Protein AF-A0A087SAW3-F1 (afdb_monomer)

Foldseek 3Di:
DDDDDDDDDDDDPDPPPPPPPPPPVVPPPPPDDPDDPDDDPDDDDDDDDDDDPPDDDDDDDDDDPDDDDDDPDDDDDDDDDDDDDDPPPPPPPPPPPVPPDDPDPDDDDDDDDPPPPDQPPLVLLVPPQPPDPDQWAQACDPVVLVNLLSLLSVLLSVLCDPPDPLHDDSVRSSVCSVVLSVVLSVVRNVVSVVCVVVVPRDIHGPVVSSVVSNVVSVVVSVVVVVVVVVPD

Organism: Auxenochlorella protothecoides (NCBI:txid3075)

Structure (mmCIF, N/CA/C/O backbone):
data_AF-A0A087SAW3-F1
#
_entry.id   AF-A0A087SAW3-F1
#
loop_
_atom_site.group_PDB
_atom_site.id
_atom_site.type_symbol
_atom_site.label_atom_id
_atom_site.label_alt_id
_atom_site.label_comp_id
_atom_site.label_asym_id
_atom_site.label_entity_id
_atom_site.label_seq_id
_atom_site.pdbx_PDB_ins_code
_atom_site.Cartn_x
_atom_site.Cartn_y
_atom_site.Cartn_z
_atom_site.occupancy
_atom_site.B_iso_or_equiv
_atom_site.auth_seq_id
_atom_site.auth_comp_id
_atom_site.auth_asym_id
_atom_site.auth_atom_id
_atom_site.pdbx_PDB_model_num
ATOM 1 N N . MET A 1 1 ? 35.670 38.124 33.887 1.00 54.62 1 MET A N 1
ATOM 2 C CA . MET A 1 1 ? 35.362 37.242 32.741 1.00 54.62 1 MET A CA 1
ATOM 3 C C . MET A 1 1 ? 33.957 36.702 32.949 1.00 54.62 1 MET A C 1
ATOM 5 O O . MET A 1 1 ? 33.749 35.911 33.856 1.00 54.62 1 MET A O 1
ATOM 9 N N . THR A 1 2 ? 32.986 37.240 32.220 1.00 48.69 2 THR A N 1
ATOM 10 C CA . THR A 1 2 ? 31.544 36.986 32.374 1.00 48.69 2 THR A CA 1
ATOM 11 C C . THR A 1 2 ? 31.050 36.029 31.278 1.00 48.69 2 THR A C 1
ATOM 13 O O . THR A 1 2 ? 31.462 36.191 30.129 1.00 48.69 2 THR A O 1
ATOM 16 N N . PRO A 1 3 ? 30.187 35.040 31.587 1.00 68.44 3 PRO A N 1
ATOM 17 C CA . PRO A 1 3 ? 29.606 34.147 30.584 1.00 68.44 3 PRO A CA 1
ATOM 18 C C . PRO A 1 3 ? 28.436 34.826 29.858 1.00 68.44 3 PRO A C 1
ATOM 20 O O . PRO A 1 3 ? 27.570 35.428 30.491 1.00 68.44 3 PRO A O 1
ATOM 23 N N . ALA A 1 4 ? 28.398 34.717 28.528 1.00 54.09 4 ALA A N 1
ATOM 24 C CA . ALA A 1 4 ? 27.346 35.296 27.698 1.00 54.09 4 ALA A CA 1
ATOM 25 C C . ALA A 1 4 ? 26.363 34.231 27.177 1.00 54.09 4 ALA A C 1
ATOM 27 O O . ALA A 1 4 ? 26.724 33.347 26.406 1.00 54.09 4 ALA A O 1
ATOM 28 N N . SER A 1 5 ? 25.106 34.424 27.580 1.00 58.97 5 SER A N 1
ATOM 29 C CA . SER A 1 5 ? 23.875 34.295 26.788 1.00 58.97 5 SER A CA 1
ATOM 30 C C . SER A 1 5 ? 23.469 32.938 26.203 1.00 58.97 5 SER A C 1
ATOM 32 O O . SER A 1 5 ? 23.662 32.642 25.025 1.00 58.97 5 SER A O 1
ATOM 34 N N . VAL A 1 6 ? 22.688 32.214 27.008 1.00 59.19 6 VAL A N 1
ATOM 35 C CA . VAL A 1 6 ? 21.657 31.262 26.572 1.00 59.19 6 VAL A CA 1
ATOM 36 C C . VAL A 1 6 ? 20.512 32.032 25.898 1.00 59.19 6 VAL A C 1
ATOM 38 O O . VAL A 1 6 ? 19.804 32.792 26.553 1.00 59.19 6 VAL A O 1
ATOM 41 N N . HIS A 1 7 ? 20.307 31.830 24.595 1.00 52.97 7 HIS A N 1
ATOM 42 C CA . HIS A 1 7 ? 19.080 32.245 23.909 1.00 52.97 7 HIS A CA 1
ATOM 43 C C . HIS A 1 7 ? 18.083 31.086 23.902 1.00 52.97 7 HIS A C 1
ATOM 45 O O . HIS A 1 7 ? 18.248 30.108 23.171 1.00 52.97 7 HIS A O 1
ATOM 51 N N . GLY A 1 8 ? 17.034 31.218 24.713 1.00 47.59 8 GLY A N 1
ATOM 52 C CA . GLY A 1 8 ? 15.861 30.354 24.668 1.00 47.59 8 GLY A CA 1
ATOM 53 C C . GLY A 1 8 ? 15.077 30.566 23.372 1.00 47.59 8 GLY A C 1
ATOM 54 O O . GLY A 1 8 ? 14.632 31.674 23.076 1.00 47.59 8 GLY A O 1
ATOM 55 N N . ARG A 1 9 ? 14.889 29.496 22.594 1.00 52.31 9 ARG A N 1
ATOM 56 C CA . ARG A 1 9 ? 13.869 29.443 21.540 1.00 52.31 9 ARG A CA 1
ATOM 57 C C . ARG A 1 9 ? 12.613 28.806 22.116 1.00 52.31 9 ARG A C 1
ATOM 59 O O . ARG A 1 9 ? 12.620 27.636 22.483 1.00 52.31 9 ARG A O 1
ATOM 66 N N . SER A 1 10 ? 11.561 29.611 22.186 1.00 46.06 10 SER A N 1
ATOM 67 C CA . SER A 1 10 ? 10.228 29.249 22.663 1.00 46.06 10 SER A CA 1
ATOM 68 C C . SER A 1 10 ? 9.452 28.471 21.581 1.00 46.06 10 SER A C 1
ATOM 70 O O . SER A 1 10 ? 9.341 28.986 20.463 1.00 46.06 10 SER A O 1
ATOM 72 N N . PRO A 1 11 ? 8.919 27.261 21.848 1.00 55.28 11 PRO A N 1
ATOM 73 C CA . PRO A 1 11 ? 8.128 26.489 20.889 1.00 55.28 11 PRO A CA 1
ATOM 74 C C . PRO A 1 11 ? 6.618 26.589 21.185 1.00 55.28 11 PRO A C 1
ATOM 76 O O . PRO A 1 11 ? 6.006 25.619 21.609 1.00 55.28 11 PRO A O 1
ATOM 79 N N . GLU A 1 12 ? 5.997 27.748 20.956 1.00 48.50 12 GLU A N 1
ATOM 80 C CA . GLU A 1 12 ? 4.570 27.983 21.286 1.00 48.50 12 GLU A CA 1
ATOM 81 C C . GLU A 1 12 ? 3.725 28.472 20.090 1.00 48.50 12 GLU A C 1
ATOM 83 O O . GLU A 1 12 ? 2.764 29.221 20.241 1.00 48.50 12 GLU A O 1
ATOM 88 N N . ARG A 1 13 ? 4.052 28.072 18.853 1.00 48.94 13 ARG A N 1
ATOM 89 C CA . ARG A 1 13 ? 3.239 28.442 17.675 1.00 48.94 13 ARG A CA 1
ATOM 90 C C . ARG A 1 13 ? 3.126 27.334 16.629 1.00 48.94 13 ARG A C 1
ATOM 92 O O . ARG A 1 13 ? 3.642 27.480 15.530 1.00 48.94 13 ARG A O 1
ATOM 99 N N . THR A 1 14 ? 2.406 26.252 16.941 1.00 50.47 14 THR A N 1
ATOM 100 C CA . THR A 1 14 ? 1.919 25.318 15.896 1.00 50.47 14 THR A CA 1
ATOM 101 C C . THR A 1 14 ? 0.688 24.497 16.317 1.00 50.47 14 THR A C 1
ATOM 103 O O . THR A 1 14 ? 0.605 23.311 16.023 1.00 50.47 14 THR A O 1
ATOM 106 N N . LEU A 1 15 ? -0.280 25.093 17.025 1.00 52.50 15 LEU A N 1
ATOM 107 C CA . LEU A 1 15 ? -1.459 24.359 17.532 1.00 52.50 15 LEU A CA 1
ATOM 108 C C . LEU A 1 15 ? -2.826 24.812 16.988 1.00 52.50 15 LEU A C 1
ATOM 110 O O . LEU A 1 15 ? -3.842 24.378 17.515 1.00 52.50 15 LEU A O 1
ATOM 114 N N . LEU A 1 16 ? -2.892 25.616 15.917 1.00 48.34 16 LEU A N 1
ATOM 115 C CA . LEU A 1 16 ? -4.188 26.042 15.353 1.00 48.34 16 LEU A CA 1
ATOM 116 C C . LEU A 1 16 ? -4.460 25.699 13.880 1.00 48.34 16 LEU A C 1
ATOM 118 O O . LEU A 1 16 ? -5.537 26.021 13.396 1.00 48.34 16 LEU A O 1
ATOM 122 N N . ASP A 1 17 ? -3.589 24.957 13.191 1.00 43.72 17 ASP A N 1
ATOM 123 C CA . ASP A 1 17 ? -3.820 24.574 11.781 1.00 43.72 17 ASP A CA 1
ATOM 124 C C . ASP A 1 17 ? -4.087 23.067 11.595 1.00 43.72 17 ASP A C 1
ATOM 126 O O . ASP A 1 17 ? -3.679 22.452 10.615 1.00 43.72 17 ASP A O 1
ATOM 130 N N . ARG A 1 18 ? -4.731 22.414 12.575 1.00 45.88 18 ARG A N 1
ATOM 131 C CA . ARG A 1 18 ? -5.026 20.965 12.517 1.00 45.88 18 ARG A CA 1
ATOM 132 C C . ARG A 1 18 ? -6.519 20.615 12.573 1.00 45.88 18 ARG A C 1
ATOM 134 O O . ARG A 1 18 ? -6.866 19.446 12.446 1.00 45.88 18 ARG A O 1
ATOM 141 N N . ALA A 1 19 ? -7.402 21.611 12.693 1.00 43.12 19 ALA A N 1
ATOM 142 C CA . ALA A 1 19 ? -8.851 21.400 12.807 1.00 43.12 19 ALA A CA 1
ATOM 143 C C . ALA A 1 19 ? -9.603 21.360 11.456 1.00 43.12 19 ALA A C 1
ATOM 145 O O . ALA A 1 19 ? -10.686 20.792 11.383 1.00 43.12 19 ALA A O 1
ATOM 146 N N . SER A 1 20 ? -9.031 21.863 10.357 1.00 44.59 20 SER A N 1
ATOM 147 C CA . SER A 1 20 ? -9.748 21.967 9.065 1.00 44.59 20 SER A CA 1
ATOM 148 C C . SER A 1 20 ? -9.538 20.778 8.112 1.00 44.59 20 SER A C 1
ATOM 150 O O . SER A 1 20 ? -9.931 20.822 6.948 1.00 44.59 20 SER A O 1
ATOM 152 N N . HIS A 1 21 ? -8.903 19.695 8.572 1.00 40.84 21 HIS A N 1
ATOM 153 C CA . HIS A 1 21 ? -8.544 18.536 7.734 1.00 40.84 21 HIS A CA 1
ATOM 154 C C . HIS A 1 21 ? -9.472 17.320 7.948 1.00 40.84 21 HIS A C 1
ATOM 156 O O . HIS A 1 21 ? -9.353 16.332 7.217 1.00 40.84 21 HIS A O 1
ATOM 162 N N . ALA A 1 22 ? -10.398 17.398 8.912 1.00 43.88 22 ALA A N 1
ATOM 163 C CA . ALA A 1 22 ? -11.206 16.276 9.402 1.00 43.88 22 ALA A CA 1
ATOM 164 C C . ALA A 1 22 ? -12.547 16.052 8.662 1.00 43.88 22 ALA A C 1
ATOM 166 O O . ALA A 1 22 ? -13.039 14.927 8.621 1.00 43.88 22 ALA A O 1
ATOM 167 N N . GLU A 1 23 ? -13.131 17.046 7.985 1.00 37.12 23 GLU A N 1
ATOM 168 C CA . GLU A 1 23 ? -14.513 16.906 7.468 1.00 37.12 23 GLU A CA 1
ATOM 169 C C . GLU A 1 23 ? -14.670 16.137 6.138 1.00 37.12 23 GLU A C 1
ATOM 171 O O . GLU A 1 23 ? -15.787 15.844 5.710 1.00 37.12 23 GLU A O 1
ATOM 176 N N . ILE A 1 24 ? -13.580 15.734 5.473 1.00 44.50 24 ILE A N 1
ATOM 177 C CA . ILE A 1 24 ? -13.670 15.074 4.151 1.00 44.50 24 ILE A CA 1
ATOM 178 C C . ILE A 1 24 ? -13.569 13.535 4.239 1.00 44.50 24 ILE A C 1
ATOM 180 O O . ILE A 1 24 ? -13.983 12.833 3.312 1.00 44.50 24 ILE A O 1
ATOM 184 N N . TRP A 1 25 ? -13.105 12.972 5.360 1.00 45.91 25 TRP A N 1
ATOM 185 C CA . TRP A 1 25 ? -12.909 11.518 5.498 1.00 45.91 25 TRP A CA 1
ATOM 186 C C . TRP A 1 25 ? -14.148 10.761 6.002 1.00 45.91 25 TRP A C 1
ATOM 188 O O . TRP A 1 25 ? -14.321 9.588 5.664 1.00 45.91 25 TRP A O 1
ATOM 198 N N . ALA A 1 26 ? -15.073 11.435 6.692 1.00 45.19 26 ALA A N 1
ATOM 199 C CA . ALA A 1 26 ? -16.349 10.845 7.110 1.00 45.19 26 ALA A CA 1
ATOM 200 C C . ALA A 1 26 ? -17.343 10.638 5.939 1.00 45.19 26 ALA A C 1
ATOM 202 O O . ALA A 1 26 ? -18.211 9.767 5.996 1.00 45.19 26 ALA A O 1
ATOM 203 N N . SER A 1 27 ? -17.181 11.365 4.827 1.00 37.81 27 SER A N 1
ATOM 204 C CA . SER A 1 27 ? -18.221 11.502 3.790 1.00 37.81 27 SER A CA 1
ATOM 205 C C . SER A 1 27 ? -18.164 10.491 2.633 1.00 37.81 27 SER A C 1
ATOM 207 O O . SER A 1 27 ? -18.910 10.626 1.666 1.00 37.81 27 SER A O 1
ATOM 209 N N . SER A 1 28 ? -17.312 9.457 2.687 1.00 39.50 28 SER A N 1
ATOM 210 C CA . SER A 1 28 ? -17.327 8.365 1.683 1.00 39.50 28 SER A CA 1
ATOM 211 C C . SER A 1 28 ? -17.899 7.034 2.199 1.00 39.50 28 SER A C 1
ATOM 213 O O . SER A 1 28 ? -17.854 6.047 1.469 1.00 39.50 28 SER A O 1
ATOM 215 N N . SER A 1 29 ? -18.477 6.999 3.408 1.00 43.44 29 SER A N 1
ATOM 216 C CA . SER A 1 29 ? -19.076 5.777 3.982 1.00 43.44 29 SER A CA 1
ATOM 217 C C . SER A 1 29 ? -20.607 5.695 3.880 1.00 43.44 29 SER A C 1
ATOM 219 O O . SER A 1 29 ? -21.180 4.679 4.256 1.00 43.44 29 SER A O 1
ATOM 221 N N . THR A 1 30 ? -21.297 6.690 3.316 1.00 48.16 30 THR A N 1
ATOM 222 C CA . THR A 1 30 ? -22.752 6.635 3.061 1.00 48.16 30 THR A CA 1
ATOM 223 C C . THR A 1 30 ? -23.076 5.949 1.727 1.00 48.16 30 THR A C 1
ATOM 225 O O . THR A 1 30 ? -23.856 6.435 0.910 1.00 48.16 30 THR A O 1
ATOM 228 N N . LEU A 1 31 ? -22.485 4.775 1.487 1.00 42.94 31 LEU A N 1
ATOM 229 C CA . LEU A 1 31 ? -23.028 3.831 0.513 1.00 42.94 31 LEU A CA 1
ATOM 230 C C . LEU A 1 31 ? -24.167 3.076 1.196 1.00 42.94 31 LEU A C 1
ATOM 232 O O . LEU A 1 31 ? -23.974 2.275 2.104 1.00 42.94 31 LEU A O 1
ATOM 236 N N . ARG A 1 32 ? -25.370 3.444 0.761 1.00 40.34 32 ARG A N 1
ATOM 237 C CA . ARG A 1 32 ? -26.683 2.911 1.124 1.00 40.34 32 ARG A CA 1
ATOM 238 C C . ARG A 1 32 ? -26.663 1.417 1.501 1.00 40.34 32 ARG A C 1
ATOM 240 O O . ARG A 1 32 ? -26.140 0.617 0.723 1.00 40.34 32 ARG A O 1
ATOM 247 N N . PRO A 1 33 ? -27.334 1.010 2.595 1.00 41.66 33 PRO A N 1
ATOM 248 C CA . PRO A 1 33 ? -27.604 -0.395 2.863 1.00 41.66 33 PRO A CA 1
ATOM 249 C C . PRO A 1 33 ? -28.548 -0.917 1.775 1.00 41.66 33 PRO A C 1
ATOM 251 O O . PRO A 1 33 ? -29.748 -0.642 1.767 1.00 41.66 33 PRO A O 1
ATOM 254 N N . ARG A 1 34 ? -28.003 -1.650 0.804 1.00 44.16 34 ARG A N 1
ATOM 255 C CA . ARG A 1 34 ? -28.808 -2.380 -0.171 1.00 44.16 34 ARG A CA 1
ATOM 256 C C . ARG A 1 34 ? -29.304 -3.659 0.495 1.00 44.16 34 ARG A C 1
ATOM 258 O O . ARG A 1 34 ? -28.610 -4.661 0.502 1.00 44.16 34 ARG A O 1
ATOM 265 N N . GLY A 1 35 ? -30.515 -3.569 1.040 1.00 45.22 35 GLY A N 1
ATOM 266 C CA . GLY A 1 35 ? -31.501 -4.648 1.056 1.00 45.22 35 GLY A CA 1
ATOM 267 C C . GLY A 1 35 ? -31.091 -5.944 1.750 1.00 45.22 35 GLY A C 1
ATOM 268 O O . GLY A 1 35 ? -30.519 -6.847 1.152 1.00 45.22 35 GLY A O 1
ATOM 269 N N . SER A 1 36 ? -31.544 -6.050 2.993 1.00 54.25 36 SER A N 1
ATOM 270 C CA . SER A 1 36 ? -31.955 -7.270 3.684 1.00 54.25 36 SER A CA 1
ATOM 271 C C . SER A 1 36 ? -32.568 -8.347 2.768 1.00 54.25 36 SER A C 1
ATOM 273 O O . SER A 1 36 ? -33.776 -8.415 2.557 1.00 54.25 36 SER A O 1
ATOM 275 N N . GLY A 1 37 ? -31.732 -9.272 2.304 1.00 44.22 37 GLY A N 1
ATOM 276 C CA . GLY A 1 37 ? -32.139 -10.565 1.757 1.00 44.22 37 GLY A CA 1
ATOM 277 C C . GLY A 1 37 ? -32.057 -11.662 2.816 1.00 44.22 37 GLY A C 1
ATOM 278 O O . GLY A 1 37 ? -31.223 -12.554 2.725 1.00 44.22 37 GLY A O 1
ATOM 279 N N . ARG A 1 38 ? -32.913 -11.591 3.844 1.00 55.88 38 ARG A N 1
ATOM 280 C CA . ARG A 1 38 ? -33.246 -12.725 4.727 1.00 55.88 38 ARG A CA 1
ATOM 281 C C . ARG A 1 38 ? -33.647 -13.926 3.857 1.00 55.88 38 ARG A C 1
ATOM 283 O O . ARG A 1 38 ? -34.678 -13.825 3.197 1.00 55.88 38 ARG A O 1
ATOM 290 N N . ARG A 1 39 ? -32.895 -15.037 3.906 1.00 52.84 39 ARG A N 1
ATOM 291 C CA . ARG A 1 39 ? -33.339 -16.457 3.832 1.00 52.84 39 ARG A CA 1
ATOM 292 C C . ARG A 1 39 ? -32.139 -17.358 3.510 1.00 52.84 39 ARG A C 1
ATOM 294 O O . ARG A 1 39 ? -31.512 -17.184 2.475 1.00 52.84 39 ARG A O 1
ATOM 301 N N . GLY A 1 40 ? -31.865 -18.346 4.366 1.00 46.81 40 GLY A N 1
ATOM 302 C CA . GLY A 1 40 ? -30.918 -19.417 4.030 1.00 46.81 40 GLY A CA 1
ATOM 303 C C . GLY A 1 40 ? -30.186 -20.104 5.183 1.00 46.81 40 GLY A C 1
ATOM 304 O O . GLY A 1 40 ? -29.198 -20.779 4.929 1.00 46.81 40 GLY A O 1
ATOM 305 N N . ILE A 1 41 ? -30.628 -19.952 6.432 1.00 55.84 41 ILE A N 1
ATOM 306 C CA . ILE A 1 41 ? -30.192 -20.820 7.535 1.00 55.84 41 ILE A CA 1
ATOM 307 C C . ILE A 1 41 ? -31.092 -22.062 7.486 1.00 55.84 41 ILE A C 1
ATOM 309 O O . ILE A 1 41 ? -32.296 -21.905 7.303 1.00 55.84 41 ILE A O 1
ATOM 313 N N . LEU A 1 42 ? -30.502 -23.251 7.659 1.00 57.41 42 LEU A N 1
ATOM 314 C CA . LEU A 1 42 ? -31.056 -24.616 7.535 1.00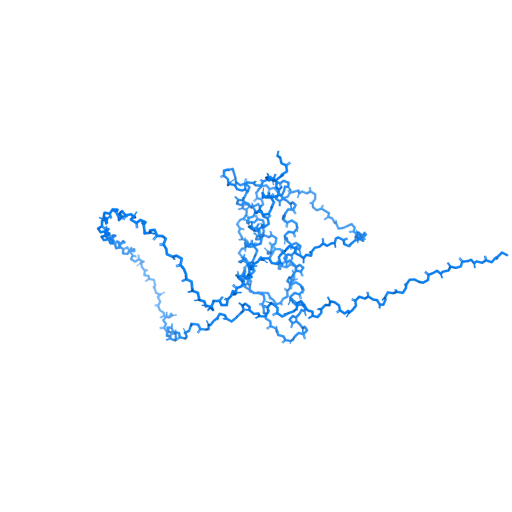 57.41 42 LEU A CA 1
ATOM 315 C C . LEU A 1 42 ? -30.720 -25.310 6.207 1.00 57.41 42 LEU A C 1
ATOM 317 O O . LEU A 1 42 ? -31.583 -25.459 5.350 1.00 57.41 42 LEU A O 1
ATOM 321 N N . ARG A 1 43 ? -29.475 -25.791 6.065 1.00 54.06 43 ARG A N 1
ATOM 322 C CA . ARG A 1 43 ? -29.126 -27.012 5.299 1.00 54.06 43 ARG A CA 1
ATOM 323 C C . ARG A 1 43 ? -27.629 -27.312 5.412 1.00 54.06 43 ARG A C 1
ATOM 325 O O . ARG A 1 43 ? -26.868 -27.067 4.481 1.00 54.06 43 ARG A O 1
ATOM 332 N N . ARG A 1 44 ? -27.185 -27.862 6.545 1.00 52.53 44 ARG A N 1
ATOM 333 C CA . ARG A 1 44 ? -25.923 -28.621 6.566 1.00 52.53 44 ARG A CA 1
ATOM 334 C C . ARG A 1 44 ? -25.824 -29.577 7.750 1.00 52.53 44 ARG A C 1
ATOM 336 O O . ARG A 1 44 ? -24.918 -29.486 8.561 1.00 52.53 44 ARG A O 1
ATOM 343 N N . MET A 1 45 ? -26.757 -30.516 7.828 1.00 53.97 45 MET A N 1
ATOM 344 C CA . MET A 1 45 ? -26.514 -31.787 8.506 1.00 53.97 45 MET A CA 1
ATOM 345 C C . MET A 1 45 ? -27.019 -32.894 7.576 1.00 53.97 45 MET A C 1
ATOM 347 O O . MET A 1 45 ? -28.097 -32.753 7.009 1.00 53.97 45 MET A O 1
ATOM 351 N N . LEU A 1 46 ? -26.212 -33.949 7.419 1.00 59.03 46 LEU A N 1
ATOM 352 C CA . LEU A 1 46 ? -26.338 -35.108 6.513 1.00 59.03 46 LEU A CA 1
ATOM 353 C C . LEU A 1 46 ? -25.773 -34.967 5.079 1.00 59.03 46 LEU A C 1
ATOM 355 O O . LEU A 1 46 ? -26.477 -34.642 4.127 1.00 59.03 46 LEU A O 1
ATOM 359 N N . ARG A 1 47 ? -24.501 -35.350 4.914 1.00 51.09 47 ARG A N 1
ATOM 360 C CA . ARG A 1 47 ? -23.929 -35.962 3.692 1.00 51.09 47 ARG A CA 1
ATOM 361 C C . ARG A 1 47 ? -22.636 -36.659 4.137 1.00 51.09 47 ARG A C 1
ATOM 363 O O . ARG A 1 47 ? -21.631 -35.989 4.315 1.00 51.09 47 ARG A O 1
ATOM 370 N N . ARG A 1 48 ? -22.666 -37.886 4.673 1.00 50.94 48 ARG A N 1
ATOM 371 C CA . ARG A 1 48 ? -22.866 -39.186 3.999 1.00 50.94 48 ARG A CA 1
ATOM 372 C C . ARG A 1 48 ? -22.204 -39.246 2.624 1.00 50.94 48 ARG A C 1
ATOM 374 O O . ARG A 1 48 ? -22.518 -38.459 1.735 1.00 50.94 48 ARG A O 1
ATOM 381 N N . GLU A 1 49 ? -21.278 -40.189 2.536 1.00 55.66 49 GLU A N 1
ATOM 382 C CA . GLU A 1 49 ? -20.455 -40.555 1.393 1.00 55.66 49 GLU A CA 1
ATOM 383 C C . GLU A 1 49 ? -21.308 -40.681 0.131 1.00 55.66 49 GLU A C 1
ATOM 385 O O . GLU A 1 49 ? -22.327 -41.369 0.113 1.00 55.66 49 GLU A O 1
ATOM 390 N N . GLY A 1 50 ? -20.933 -39.942 -0.907 1.00 51.19 50 GLY A N 1
ATOM 391 C CA . GLY A 1 50 ? -21.701 -39.864 -2.137 1.00 51.19 50 GLY A CA 1
ATOM 392 C C . GLY A 1 50 ? -20.810 -39.370 -3.254 1.00 51.19 50 GLY A C 1
ATOM 393 O O . GLY A 1 50 ? -20.377 -38.219 -3.243 1.00 51.19 50 GLY A O 1
ATOM 394 N N . THR A 1 51 ? -20.548 -40.266 -4.198 1.00 56.25 51 THR A N 1
ATOM 395 C CA . THR A 1 51 ? -19.916 -40.015 -5.490 1.00 56.25 51 THR A CA 1
ATOM 396 C C . THR A 1 51 ? -20.469 -38.725 -6.094 1.00 56.25 51 THR A C 1
ATOM 398 O O . THR A 1 51 ? -21.661 -38.635 -6.403 1.00 56.25 51 THR A O 1
ATOM 401 N N . THR A 1 52 ? -19.631 -37.697 -6.202 1.00 66.25 52 THR A N 1
ATOM 402 C CA . THR A 1 52 ? -20.025 -36.416 -6.789 1.00 66.25 52 THR A CA 1
ATOM 403 C C . THR A 1 52 ? -20.398 -36.660 -8.253 1.00 66.25 52 THR A C 1
ATOM 405 O O . THR A 1 52 ? -19.533 -37.105 -9.008 1.00 66.25 52 THR A O 1
ATOM 408 N N . PRO A 1 53 ? -21.659 -36.429 -8.672 1.00 77.38 53 PRO A N 1
ATOM 409 C CA . PRO A 1 53 ? -22.014 -36.566 -10.076 1.00 77.38 53 PRO A CA 1
ATOM 410 C C . PRO A 1 53 ? -21.185 -35.570 -10.901 1.00 77.38 53 PRO A C 1
ATOM 412 O O . PRO A 1 53 ? -20.872 -34.484 -10.396 1.00 77.38 53 PRO A O 1
ATOM 415 N N . PRO A 1 54 ? -20.816 -35.922 -12.144 1.00 81.06 54 PRO A N 1
ATOM 416 C CA . PRO A 1 54 ? -20.106 -35.003 -13.019 1.00 81.06 54 PRO A CA 1
ATOM 417 C C . PRO A 1 54 ? -20.906 -33.698 -13.156 1.00 81.06 54 PRO A C 1
ATOM 419 O O . PRO A 1 54 ? -22.143 -33.729 -13.146 1.00 81.06 54 PRO A O 1
ATOM 422 N N . PRO A 1 55 ? -20.223 -32.543 -13.237 1.00 83.75 55 PRO A N 1
ATOM 423 C CA . PRO A 1 55 ? -20.898 -31.263 -13.375 1.00 83.75 55 PRO A CA 1
ATOM 424 C C . PRO A 1 55 ? -21.779 -31.269 -14.635 1.00 83.75 55 PRO A C 1
ATOM 426 O O . PRO A 1 55 ? -21.404 -31.879 -15.641 1.00 83.75 55 PRO A O 1
ATOM 429 N N . PRO A 1 56 ? -22.949 -30.608 -14.600 1.00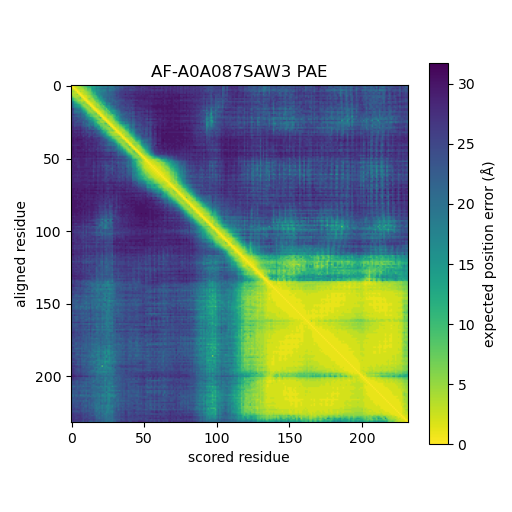 88.00 56 PRO A N 1
ATOM 430 C CA . PRO A 1 56 ? -23.801 -30.497 -15.775 1.00 88.00 56 PRO A CA 1
ATOM 431 C C . PRO A 1 56 ? -23.043 -29.800 -16.920 1.00 88.00 56 PRO A C 1
ATOM 433 O O . PRO A 1 56 ? -22.192 -28.943 -16.652 1.00 88.00 56 PRO A O 1
ATOM 436 N N . PRO A 1 57 ? -23.340 -30.140 -18.188 1.00 90.06 57 PRO A N 1
ATOM 437 C CA . PRO A 1 57 ? -22.737 -29.463 -19.329 1.00 90.06 57 PRO A CA 1
ATOM 438 C C . PRO A 1 57 ? -23.049 -27.957 -19.281 1.00 90.06 57 PRO A C 1
ATOM 440 O O . PRO A 1 57 ? -24.130 -27.568 -18.822 1.00 90.06 57 PRO A O 1
ATOM 443 N N . PRO A 1 58 ? -22.122 -27.095 -19.737 1.00 89.69 58 PRO A N 1
ATOM 444 C CA . PRO A 1 58 ? -22.366 -25.662 -19.787 1.00 89.69 58 PRO A CA 1
ATOM 445 C C . PRO A 1 58 ? -23.577 -25.362 -20.688 1.0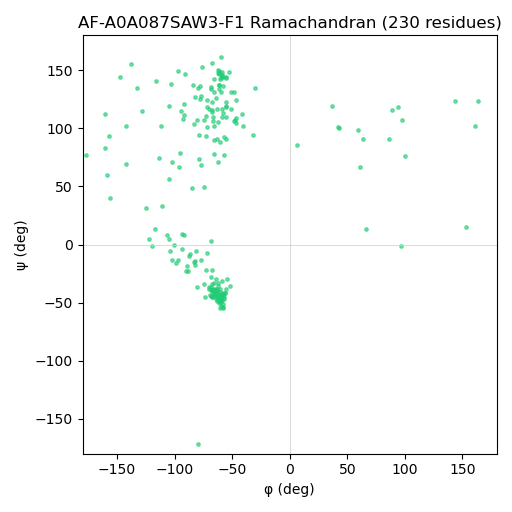0 89.69 58 PRO A C 1
ATOM 447 O O . PRO A 1 58 ? -23.764 -26.034 -21.707 1.00 89.69 58 PRO A O 1
ATOM 450 N N . PRO A 1 59 ? -24.409 -24.366 -20.334 1.00 90.88 59 PRO A N 1
ATOM 451 C CA . PRO A 1 59 ? -25.525 -23.960 -21.176 1.00 90.88 59 PRO A CA 1
ATOM 452 C C . PRO A 1 59 ? -25.015 -23.468 -22.543 1.00 90.88 59 PRO A C 1
ATOM 454 O O . PRO A 1 59 ? -23.923 -22.892 -22.614 1.00 90.88 59 PRO A O 1
ATOM 457 N N . PRO A 1 60 ? -25.787 -23.668 -23.627 1.00 92.56 60 PRO A N 1
ATOM 458 C CA . PRO A 1 60 ? -25.426 -23.151 -24.939 1.00 92.56 60 PRO A CA 1
ATOM 459 C C . PRO A 1 60 ? -25.294 -21.619 -24.892 1.00 92.56 60 PRO A C 1
ATOM 461 O O . PRO A 1 60 ? -26.042 -20.961 -24.159 1.00 92.56 60 PRO A O 1
ATOM 464 N N . PRO A 1 61 ? -24.355 -21.033 -25.657 1.00 90.19 61 PRO A N 1
ATOM 465 C CA . PRO A 1 61 ? -24.215 -19.587 -25.728 1.00 90.19 61 PRO A CA 1
ATOM 466 C C . PRO A 1 61 ? -25.511 -18.951 -26.259 1.00 90.19 61 PRO A C 1
ATOM 468 O O . PRO A 1 61 ? -26.160 -19.523 -27.141 1.00 90.19 61 PRO A O 1
ATOM 471 N N . PRO A 1 62 ? -25.908 -17.776 -25.741 1.00 90.75 62 PRO A N 1
ATOM 472 C CA . PRO A 1 62 ? -27.059 -17.053 -26.264 1.00 90.75 62 PRO A CA 1
ATOM 473 C C . PRO A 1 62 ? -26.833 -16.667 -27.737 1.00 90.75 62 PRO A C 1
ATOM 475 O O . PRO A 1 62 ? -25.688 -16.429 -28.138 1.00 90.75 62 PRO A O 1
ATOM 478 N N . PRO A 1 63 ? -27.902 -16.578 -28.549 1.00 89.44 63 PRO A N 1
ATOM 479 C CA . PRO A 1 63 ? -27.797 -16.125 -29.930 1.00 89.44 63 PRO A CA 1
ATOM 480 C C . PRO A 1 63 ? -27.196 -14.716 -29.983 1.00 89.44 63 PRO A C 1
ATOM 482 O O . PRO A 1 63 ? -27.555 -13.839 -29.194 1.00 89.44 63 PRO A O 1
ATOM 485 N N . LEU A 1 64 ? -26.268 -14.509 -30.919 1.00 87.75 64 LEU A N 1
ATOM 486 C CA . LEU A 1 64 ? -25.672 -13.200 -31.166 1.00 87.75 64 LEU A CA 1
ATOM 487 C C . LEU A 1 64 ? -26.768 -12.211 -31.603 1.00 87.75 64 LEU A C 1
ATOM 489 O O . LEU A 1 64 ? -27.623 -12.575 -32.417 1.00 87.75 64 LEU A O 1
ATOM 493 N N . PRO A 1 65 ? -26.763 -10.970 -31.089 1.00 85.75 65 PRO A N 1
ATOM 494 C CA . PRO A 1 65 ? -27.700 -9.953 -31.541 1.00 85.75 65 PRO A CA 1
ATOM 495 C C . PRO A 1 65 ? -27.481 -9.645 -33.034 1.00 85.75 65 PRO A C 1
ATOM 497 O O . PRO A 1 65 ? -26.341 -9.695 -33.510 1.00 85.75 65 PRO A O 1
ATOM 500 N N . PRO A 1 66 ? -28.548 -9.306 -33.780 1.00 82.50 66 PRO A N 1
ATOM 501 C CA . PRO A 1 66 ? -28.441 -8.944 -35.187 1.00 82.50 66 PRO A CA 1
ATOM 502 C C . PRO A 1 66 ? -27.524 -7.727 -35.357 1.00 82.50 66 PRO A C 1
ATOM 504 O O . PRO A 1 66 ? -27.670 -6.717 -34.667 1.00 82.50 66 PRO A O 1
ATOM 507 N N . SER A 1 67 ? -26.568 -7.824 -36.281 1.00 77.06 67 SER A N 1
ATOM 508 C CA . SER A 1 67 ? -25.662 -6.731 -36.630 1.00 77.06 67 SER A CA 1
ATOM 509 C C . SER A 1 67 ? -26.465 -5.553 -37.184 1.00 77.06 67 SER A C 1
ATOM 511 O O . SER A 1 67 ? -26.967 -5.602 -38.306 1.00 77.06 67 SER A O 1
ATOM 513 N N . HIS A 1 68 ? -26.618 -4.492 -36.394 1.00 72.00 68 HIS A N 1
ATOM 514 C CA . HIS A 1 68 ? -27.228 -3.258 -36.876 1.00 72.00 68 HIS A CA 1
ATOM 515 C C . HIS A 1 68 ? -26.302 -2.590 -37.906 1.00 72.00 68 HIS A C 1
ATOM 517 O O . HIS A 1 68 ? -25.094 -2.507 -37.662 1.00 72.00 68 HIS A O 1
ATOM 523 N N . PRO A 1 69 ? -26.832 -2.094 -39.039 1.00 74.56 69 PRO A N 1
ATOM 524 C CA . PRO A 1 69 ? -26.037 -1.329 -39.986 1.00 74.56 69 PRO A CA 1
ATOM 525 C C . PRO A 1 69 ? -25.517 -0.036 -39.332 1.00 74.56 69 PRO A C 1
ATOM 527 O O . PRO A 1 69 ? -26.173 0.515 -38.438 1.00 74.56 69 PRO A O 1
ATOM 530 N N . PRO A 1 70 ? -24.347 0.466 -39.765 1.00 65.12 70 PRO A N 1
ATOM 531 C CA . PRO A 1 70 ? -23.770 1.695 -39.242 1.00 65.12 70 PRO A CA 1
ATOM 532 C C . PRO A 1 70 ? -24.746 2.856 -39.458 1.00 65.12 70 PRO A C 1
ATOM 534 O O . PRO A 1 70 ? -25.075 3.220 -40.585 1.00 65.12 70 PRO A O 1
ATOM 537 N N . ARG A 1 71 ? -25.228 3.441 -38.358 1.00 60.03 71 ARG A N 1
ATOM 538 C CA . ARG A 1 71 ? -25.961 4.708 -38.387 1.00 60.03 71 ARG A CA 1
ATOM 539 C C . ARG A 1 71 ? -24.988 5.799 -38.829 1.00 60.03 71 ARG A C 1
ATOM 541 O O . ARG A 1 71 ? -24.125 6.202 -38.052 1.00 60.03 71 ARG A O 1
ATOM 548 N N . SER A 1 72 ? -25.138 6.269 -40.064 1.00 58.12 72 SER A N 1
ATOM 549 C CA . SER A 1 72 ? -24.473 7.475 -40.551 1.00 58.12 72 SER A CA 1
ATOM 550 C C . SER A 1 72 ? -24.807 8.651 -39.632 1.00 58.12 72 SER A C 1
ATOM 552 O O . SER A 1 72 ? -25.970 9.009 -39.446 1.00 58.12 72 SER A O 1
ATOM 554 N N . LEU A 1 73 ? -23.768 9.221 -39.024 1.00 56.91 73 LEU A N 1
ATOM 555 C CA . LEU A 1 73 ? -23.829 10.426 -38.208 1.00 56.91 73 LEU A CA 1
ATOM 556 C C . LEU A 1 73 ? -24.037 11.636 -39.125 1.00 56.91 73 LEU A C 1
ATOM 558 O O . LEU A 1 73 ? -23.077 12.212 -39.629 1.00 56.91 73 LEU A O 1
ATOM 562 N N . SER A 1 74 ? -25.292 12.031 -39.332 1.00 55.22 74 SER A N 1
ATOM 563 C CA . SER A 1 74 ? -25.607 13.380 -39.801 1.00 55.22 74 SER A CA 1
ATOM 564 C C . SER A 1 74 ? -25.373 14.351 -38.646 1.00 55.22 74 SER A C 1
ATOM 566 O O . SER A 1 74 ? -26.098 14.330 -37.655 1.00 55.22 74 SER A O 1
ATOM 568 N N . THR A 1 75 ? -24.343 15.181 -38.767 1.00 50.38 75 THR A N 1
ATOM 569 C CA . THR A 1 75 ? -24.098 16.375 -37.949 1.00 50.38 75 THR A CA 1
ATOM 570 C C . THR A 1 75 ? -25.160 17.441 -38.234 1.00 50.38 75 THR A C 1
ATOM 572 O O . THR A 1 75 ? -25.180 17.955 -39.355 1.00 50.38 75 THR A O 1
ATOM 575 N N . PRO A 1 76 ? -26.014 17.839 -37.272 1.00 57.66 76 PRO A N 1
ATOM 576 C CA . PRO A 1 76 ? -26.738 19.092 -37.385 1.00 57.66 76 PRO A CA 1
ATOM 577 C C . PRO A 1 76 ? -25.846 20.247 -36.922 1.00 57.66 76 PRO A C 1
ATOM 579 O O . PRO A 1 76 ? -25.264 20.238 -35.835 1.00 57.66 76 PRO A O 1
ATOM 582 N N . ALA A 1 77 ? -25.738 21.227 -37.807 1.00 51.72 77 ALA A N 1
ATOM 583 C CA . ALA A 1 77 ? -25.107 22.507 -37.582 1.00 51.72 77 ALA A CA 1
ATOM 584 C C . ALA A 1 77 ? -25.874 23.346 -36.544 1.00 51.72 77 ALA A C 1
ATOM 586 O O . ALA A 1 77 ? -27.101 23.359 -36.521 1.00 51.72 77 ALA A O 1
ATOM 587 N N . LEU A 1 78 ? -25.093 24.061 -35.733 1.00 59.44 78 LEU A N 1
ATOM 588 C CA . LEU A 1 78 ? -25.277 25.457 -35.334 1.00 59.44 78 LEU A CA 1
ATOM 589 C C . LEU A 1 78 ? -26.706 25.922 -34.972 1.00 59.44 78 LEU A C 1
ATOM 591 O O . LEU A 1 78 ? -27.480 26.332 -35.832 1.00 59.44 78 LEU A O 1
ATOM 595 N N . ALA A 1 79 ? -26.982 26.006 -33.669 1.00 48.44 79 ALA A N 1
ATOM 596 C CA . ALA A 1 79 ? -27.937 26.968 -33.125 1.00 48.44 79 ALA A CA 1
ATOM 597 C C . ALA A 1 79 ? -27.415 27.503 -31.786 1.00 48.44 79 ALA A C 1
ATOM 599 O O . ALA A 1 79 ? -27.435 26.844 -30.747 1.00 48.44 79 ALA A O 1
ATOM 600 N N . GLU A 1 80 ? -26.884 28.711 -31.885 1.00 54.03 80 GLU A N 1
ATOM 601 C CA . GLU A 1 80 ? -26.652 29.670 -30.821 1.00 54.03 80 GLU A CA 1
ATOM 602 C C . GLU A 1 80 ? -27.988 30.059 -30.166 1.00 54.03 80 GLU A C 1
ATOM 604 O O . GLU A 1 80 ? -28.952 30.334 -30.875 1.00 54.03 80 GLU A O 1
ATOM 609 N N . ALA A 1 81 ? -28.023 30.065 -28.828 1.00 45.31 81 ALA A N 1
ATOM 610 C CA . ALA A 1 81 ? -28.732 31.017 -27.960 1.00 45.31 81 ALA A CA 1
ATOM 611 C C . ALA A 1 81 ? -29.316 30.353 -26.704 1.00 45.31 81 ALA A C 1
ATOM 613 O O . ALA A 1 81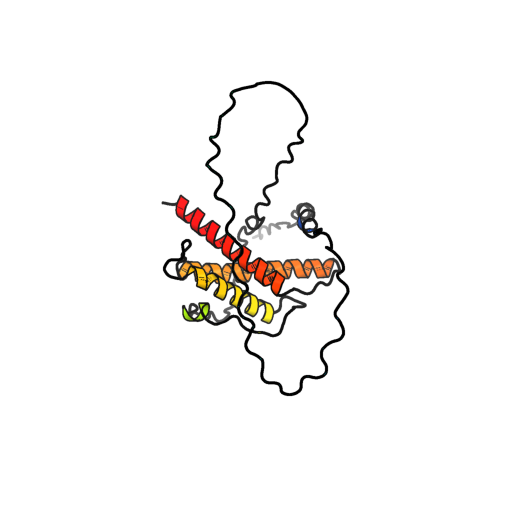 ? -30.203 29.508 -26.760 1.00 45.31 81 ALA A O 1
ATOM 614 N N . GLY A 1 82 ? -28.909 30.891 -25.554 1.00 44.72 82 GLY A N 1
ATOM 615 C CA . GLY A 1 82 ? -29.881 31.220 -24.519 1.00 44.72 82 GLY A CA 1
ATOM 616 C C . GLY A 1 82 ? -30.076 30.216 -23.386 1.00 44.72 82 GLY A C 1
ATOM 617 O O . GLY A 1 82 ? -30.842 29.270 -23.481 1.00 44.72 82 GLY A O 1
ATOM 618 N N . ALA A 1 83 ? -29.556 30.636 -22.233 1.00 43.34 83 ALA A N 1
ATOM 619 C CA . ALA A 1 83 ? -30.267 30.622 -20.958 1.00 43.34 83 ALA A CA 1
ATOM 620 C C . ALA A 1 83 ? -30.196 29.366 -20.061 1.00 43.34 83 ALA A C 1
ATOM 622 O O . ALA A 1 83 ? -30.843 28.348 -20.270 1.00 43.34 83 ALA A O 1
ATOM 623 N N . ARG A 1 84 ? -29.585 29.648 -18.899 1.00 45.97 84 ARG A N 1
ATOM 624 C CA . ARG A 1 84 ? -30.055 29.357 -17.532 1.00 45.97 84 ARG A CA 1
ATOM 625 C C . ARG A 1 84 ? -29.593 28.058 -16.863 1.00 45.97 84 ARG A C 1
ATOM 627 O O . ARG A 1 84 ? -30.001 26.957 -17.192 1.00 45.97 84 ARG A O 1
ATOM 634 N N . ASN A 1 85 ? -28.884 28.295 -15.756 1.00 50.44 85 ASN A N 1
ATOM 635 C CA . ASN A 1 85 ? -28.969 27.547 -14.503 1.00 50.44 85 ASN A CA 1
ATOM 636 C C . ASN A 1 85 ? -28.611 26.061 -14.574 1.00 50.44 85 ASN A C 1
ATOM 638 O O . ASN A 1 85 ? -29.421 25.192 -14.274 1.00 50.44 85 ASN A O 1
ATOM 642 N N . GLY A 1 86 ? -27.341 25.780 -14.850 1.00 38.75 86 GLY A N 1
ATOM 643 C CA . GLY A 1 86 ? -26.704 24.543 -14.419 1.00 38.75 86 GLY A CA 1
ATOM 644 C C . GLY A 1 86 ? -25.655 24.885 -13.380 1.00 38.75 86 GLY A C 1
ATOM 645 O O . GLY A 1 86 ? -24.587 25.370 -13.739 1.00 38.75 86 GLY A O 1
ATOM 646 N N . ALA A 1 87 ? -25.971 24.675 -12.103 1.00 44.91 87 ALA A N 1
ATOM 647 C CA . ALA A 1 87 ? -25.012 24.723 -11.015 1.00 44.91 87 ALA A CA 1
ATOM 648 C C . ALA A 1 87 ? -23.786 23.890 -11.406 1.00 44.91 87 ALA A C 1
ATOM 650 O O . ALA A 1 87 ? -23.843 22.661 -11.466 1.00 44.91 87 ALA A O 1
ATOM 651 N N . GLY A 1 88 ? -22.692 24.583 -11.721 1.00 40.06 88 GLY A N 1
ATOM 652 C CA . GLY A 1 88 ? -21.383 24.002 -11.937 1.00 40.06 88 GLY A CA 1
ATOM 653 C C . GLY A 1 88 ? -20.894 23.427 -10.621 1.00 40.06 88 GLY A C 1
ATOM 654 O O . GLY A 1 88 ? -20.076 24.033 -9.934 1.00 40.06 88 GLY A O 1
ATOM 655 N N . GLY A 1 89 ? -21.409 22.251 -10.266 1.00 40.91 89 GLY A N 1
ATOM 656 C CA . GLY A 1 89 ? -20.737 21.328 -9.381 1.00 40.91 89 GLY A CA 1
ATOM 657 C C . GLY A 1 89 ? -19.435 20.988 -10.071 1.00 40.91 89 GLY A C 1
ATOM 658 O O . GLY A 1 89 ? -19.374 20.061 -10.875 1.00 40.91 89 GLY A O 1
ATOM 659 N N . GLN A 1 90 ? -18.413 21.804 -9.805 1.00 47.19 90 GLN A N 1
ATOM 660 C CA . GLN A 1 90 ? -17.033 21.448 -10.034 1.00 47.19 90 GLN A CA 1
ATOM 661 C C . GLN A 1 90 ? -16.905 20.057 -9.445 1.00 47.19 90 GLN A C 1
ATOM 663 O O . GLN A 1 90 ? -16.954 19.882 -8.227 1.00 47.19 90 GLN A O 1
ATOM 668 N N . GLY A 1 91 ? -16.852 19.063 -10.331 1.00 43.38 91 GLY A N 1
ATOM 669 C CA . GLY A 1 91 ? -16.459 17.722 -9.989 1.00 43.38 91 GLY A CA 1
ATOM 670 C C . GLY A 1 91 ? -15.080 17.889 -9.401 1.00 43.38 91 GLY A C 1
ATOM 671 O O . GLY A 1 91 ? -14.095 17.965 -10.139 1.00 43.38 91 GLY A O 1
ATOM 672 N N . ALA A 1 92 ? -15.045 18.040 -8.076 1.00 47.16 92 ALA A N 1
ATOM 673 C CA . ALA A 1 92 ? -13.884 17.901 -7.247 1.00 47.16 92 ALA A CA 1
ATOM 674 C C . ALA A 1 92 ? -13.394 16.513 -7.600 1.00 47.16 92 ALA A C 1
ATOM 676 O O . ALA A 1 92 ? -13.876 15.503 -7.087 1.00 47.16 92 ALA A O 1
ATOM 677 N N . ARG A 1 93 ? -12.519 16.473 -8.608 1.00 48.12 93 ARG A N 1
ATOM 678 C CA . ARG A 1 93 ? -11.729 15.317 -8.959 1.00 48.12 93 ARG A CA 1
ATOM 679 C C . ARG A 1 93 ? -11.187 14.904 -7.609 1.00 48.12 93 ARG A C 1
ATOM 681 O O . ARG A 1 93 ? -10.386 15.648 -7.039 1.00 48.12 93 ARG A O 1
ATOM 688 N N . LYS A 1 94 ? -11.710 13.796 -7.070 1.00 45.62 94 LYS A N 1
ATOM 689 C CA . LYS A 1 94 ? -11.163 13.084 -5.922 1.00 45.62 94 LYS A CA 1
ATOM 690 C C . LYS A 1 94 ? -9.785 12.627 -6.379 1.00 45.62 94 LYS A C 1
ATOM 692 O O . LYS A 1 94 ? -9.568 11.469 -6.705 1.00 45.62 94 LYS A O 1
ATOM 697 N N . ARG A 1 95 ? -8.865 13.583 -6.509 1.00 42.72 95 ARG A N 1
ATOM 698 C CA . ARG A 1 95 ? -7.440 13.366 -6.548 1.00 42.72 95 ARG A CA 1
ATOM 699 C C . ARG A 1 95 ? -7.186 12.799 -5.172 1.00 42.72 95 ARG A C 1
ATOM 701 O O . ARG A 1 95 ? -7.143 13.544 -4.200 1.00 42.72 95 ARG A O 1
ATOM 708 N N . SER A 1 96 ? -7.264 11.471 -5.098 1.00 48.22 96 SER A N 1
ATOM 709 C CA . SER A 1 96 ? -6.371 10.621 -4.335 1.00 48.22 96 SER A CA 1
ATOM 710 C C . SER A 1 96 ? -5.427 11.488 -3.506 1.00 48.22 96 SER A C 1
ATOM 712 O O . SER A 1 96 ? -4.362 11.875 -3.976 1.00 48.22 96 SER A O 1
ATOM 714 N N . ARG A 1 97 ? -5.877 11.895 -2.310 1.00 48.34 97 ARG A N 1
ATOM 715 C CA . ARG A 1 97 ? -5.155 12.776 -1.379 1.00 48.34 97 ARG A CA 1
ATOM 716 C C . ARG A 1 97 ? -4.034 11.977 -0.713 1.00 48.34 97 ARG A C 1
ATOM 718 O O . ARG A 1 97 ? -3.933 11.887 0.502 1.00 48.34 97 ARG A O 1
ATOM 725 N N . TRP A 1 98 ? -3.253 11.296 -1.536 1.00 46.44 98 TRP A N 1
ATOM 726 C CA . TRP A 1 98 ? -2.106 10.489 -1.168 1.00 46.44 98 TRP A CA 1
ATOM 727 C C . TRP A 1 98 ? -0.806 11.285 -1.346 1.00 46.44 98 TRP A C 1
ATOM 729 O O . TRP A 1 98 ? 0.213 10.868 -0.813 1.00 46.44 98 TRP A O 1
ATOM 739 N N . ASP A 1 99 ? -0.853 12.430 -2.038 1.00 45.25 99 ASP A N 1
ATOM 740 C CA . ASP A 1 99 ? 0.320 13.233 -2.408 1.00 45.25 99 ASP A CA 1
ATOM 741 C C . ASP A 1 99 ? 0.667 14.364 -1.417 1.00 45.25 99 ASP A C 1
ATOM 743 O O . ASP A 1 99 ? 1.695 15.017 -1.562 1.00 45.25 99 ASP A O 1
ATOM 747 N N . ALA A 1 100 ? -0.137 14.590 -0.372 1.00 44.62 100 ALA A N 1
ATOM 748 C CA . ALA A 1 100 ? 0.068 15.692 0.573 1.00 44.62 100 ALA A CA 1
ATOM 749 C C . ALA A 1 100 ? 0.440 15.190 1.974 1.00 44.62 100 ALA A C 1
ATOM 751 O O . ALA A 1 100 ? -0.409 15.182 2.860 1.00 44.62 100 ALA A O 1
ATOM 752 N N . ALA A 1 101 ? 1.684 14.732 2.134 1.00 46.59 101 ALA A N 1
ATOM 753 C CA . ALA A 1 101 ? 2.500 14.834 3.355 1.00 46.59 101 ALA A CA 1
ATOM 754 C C . ALA A 1 101 ? 3.634 13.806 3.294 1.00 46.59 101 ALA A C 1
ATOM 756 O O . ALA A 1 101 ? 3.382 12.640 3.567 1.00 46.59 101 ALA A O 1
ATOM 757 N N . VAL A 1 102 ? 4.858 14.236 2.966 1.00 44.53 102 VAL A N 1
ATOM 758 C CA . VAL A 1 102 ? 6.012 14.121 3.878 1.00 44.53 102 VAL A CA 1
ATOM 759 C C . VAL A 1 102 ? 7.040 15.181 3.453 1.00 44.53 102 VAL A C 1
ATOM 761 O O . VAL A 1 102 ? 7.849 14.952 2.559 1.00 44.53 102 VAL A O 1
ATOM 764 N N . ALA A 1 103 ? 6.990 16.362 4.070 1.00 46.09 103 ALA A N 1
ATOM 765 C CA . ALA A 1 103 ? 8.200 17.163 4.216 1.00 46.09 103 ALA A CA 1
ATOM 766 C C . ALA A 1 103 ? 9.051 16.442 5.268 1.00 46.09 103 ALA A C 1
ATOM 768 O O . ALA A 1 103 ? 8.574 16.203 6.375 1.00 46.09 103 ALA A O 1
ATOM 769 N N . GLU A 1 104 ? 10.243 16.009 4.868 1.00 40.78 104 GLU A N 1
ATOM 770 C CA . GLU A 1 104 ? 11.194 15.220 5.651 1.00 40.78 104 GLU A CA 1
ATOM 771 C C . GLU A 1 104 ? 11.597 15.967 6.942 1.00 40.78 104 GLU A C 1
ATOM 773 O O . GLU A 1 104 ? 12.309 16.970 6.861 1.00 40.78 104 GLU A O 1
ATOM 778 N N . PRO A 1 105 ? 11.181 15.534 8.150 1.00 41.75 105 PRO A N 1
ATOM 779 C CA . PRO A 1 105 ? 11.715 16.089 9.377 1.00 41.75 105 PRO A CA 1
ATOM 780 C C . PRO A 1 105 ? 12.913 15.244 9.814 1.00 41.75 105 PRO A C 1
ATOM 782 O O . PRO A 1 105 ? 12.760 14.099 10.226 1.00 41.75 105 PRO A O 1
ATOM 785 N N . GLY A 1 106 ? 14.097 15.849 9.723 1.00 45.31 106 GLY A N 1
ATOM 786 C CA . GLY A 1 106 ? 15.239 15.639 10.614 1.00 45.31 106 GLY A CA 1
ATOM 787 C C . GLY A 1 106 ? 15.548 14.202 11.037 1.00 45.31 106 GLY A C 1
ATOM 788 O O . GLY A 1 106 ? 14.998 13.693 12.012 1.00 45.31 106 GLY A O 1
ATOM 789 N N . ARG A 1 107 ? 16.555 13.622 10.376 1.00 45.91 107 ARG A N 1
ATOM 790 C CA . ARG A 1 107 ? 17.315 12.442 10.810 1.00 45.91 107 ARG A CA 1
ATOM 791 C C . ARG A 1 107 ? 17.614 12.481 12.317 1.00 45.91 107 ARG A C 1
ATOM 793 O O . ARG A 1 107 ? 18.548 13.151 12.751 1.00 45.91 107 ARG A O 1
ATOM 800 N N . ARG A 1 108 ? 16.860 11.720 13.113 1.00 42.34 108 ARG A N 1
ATOM 801 C CA . ARG A 1 108 ? 17.303 11.264 14.435 1.00 42.34 108 ARG A CA 1
ATOM 802 C C . ARG A 1 108 ? 17.973 9.910 14.258 1.00 42.34 108 ARG A C 1
ATOM 804 O O . ARG A 1 108 ? 17.366 8.976 13.742 1.00 42.34 108 ARG A O 1
ATOM 811 N N . SER A 1 109 ? 19.234 9.842 14.661 1.00 55.72 109 SER A N 1
ATOM 812 C CA . SER A 1 109 ? 20.044 8.631 14.701 1.00 55.72 109 SER A CA 1
ATOM 813 C C . SER A 1 109 ? 19.337 7.559 15.534 1.00 55.72 109 SER A C 1
ATOM 815 O O . SER A 1 109 ? 19.211 7.704 16.748 1.00 55.72 109 SER A O 1
ATOM 817 N N . SER A 1 110 ? 18.848 6.513 14.866 1.00 51.28 110 SER A N 1
ATOM 818 C CA . SER A 1 110 ? 18.306 5.310 15.502 1.00 51.28 110 SER A CA 1
ATOM 819 C C . SER A 1 110 ? 19.413 4.264 15.687 1.00 51.28 110 SER A C 1
ATOM 821 O O . SER A 1 110 ? 20.339 4.211 14.871 1.00 51.28 110 SER A O 1
ATOM 823 N N . PRO A 1 111 ? 19.348 3.460 16.764 1.00 45.66 111 PRO A N 1
ATOM 824 C CA . PRO A 1 111 ? 20.378 2.500 17.140 1.00 45.66 111 PRO A CA 1
ATOM 825 C C . PRO A 1 111 ? 20.456 1.360 16.122 1.00 45.66 111 PRO A C 1
ATOM 827 O O . PRO A 1 111 ? 19.489 1.078 15.421 1.00 45.66 111 PRO A O 1
ATOM 830 N N . ALA A 1 112 ? 21.622 0.719 16.059 1.00 41.38 112 ALA A N 1
ATOM 831 C CA . ALA A 1 112 ? 21.988 -0.359 15.146 1.00 41.38 112 ALA A CA 1
ATOM 832 C C . ALA A 1 112 ? 21.044 -1.580 15.224 1.00 41.38 112 ALA A C 1
ATOM 834 O O . ALA A 1 112 ? 21.374 -2.619 15.794 1.00 41.38 112 ALA A O 1
ATOM 835 N N . ALA A 1 113 ? 19.859 -1.465 14.629 1.00 46.19 113 ALA A N 1
ATOM 836 C CA . ALA A 1 113 ? 19.018 -2.589 14.271 1.00 46.19 113 ALA A CA 1
ATOM 837 C C . ALA A 1 113 ? 19.690 -3.293 13.091 1.00 46.19 113 ALA A C 1
ATOM 839 O O . ALA A 1 113 ? 20.024 -2.667 12.084 1.00 46.19 113 ALA A O 1
ATOM 840 N N . ARG A 1 114 ? 19.946 -4.592 13.260 1.00 42.56 114 ARG A N 1
ATOM 841 C CA . ARG A 1 114 ? 20.514 -5.480 12.244 1.00 42.56 114 ARG A CA 1
ATOM 842 C C . ARG A 1 114 ? 19.789 -5.256 10.922 1.00 42.56 114 ARG A C 1
ATOM 844 O O . ARG A 1 114 ? 18.630 -5.631 10.792 1.00 42.56 114 ARG A O 1
ATOM 851 N N . VAL A 1 115 ? 20.474 -4.646 9.962 1.00 41.41 115 VAL A N 1
ATOM 852 C CA . VAL A 1 115 ? 19.990 -4.550 8.589 1.00 41.41 115 VAL A CA 1
ATOM 853 C C . VAL A 1 115 ? 20.078 -5.963 8.015 1.00 41.41 115 VAL A C 1
ATOM 855 O O . VAL A 1 115 ? 21.187 -6.502 7.935 1.00 41.41 115 VAL A O 1
ATOM 858 N N . PRO A 1 116 ? 18.969 -6.612 7.627 1.00 46.16 116 PRO A N 1
ATOM 859 C CA . PRO A 1 116 ? 19.065 -7.711 6.688 1.00 46.16 116 PRO A CA 1
ATOM 860 C C . PRO A 1 116 ? 19.550 -7.113 5.356 1.00 46.16 116 PRO A C 1
ATOM 862 O O . PRO A 1 116 ? 18.768 -6.666 4.530 1.00 46.16 116 PRO A O 1
ATOM 865 N N . 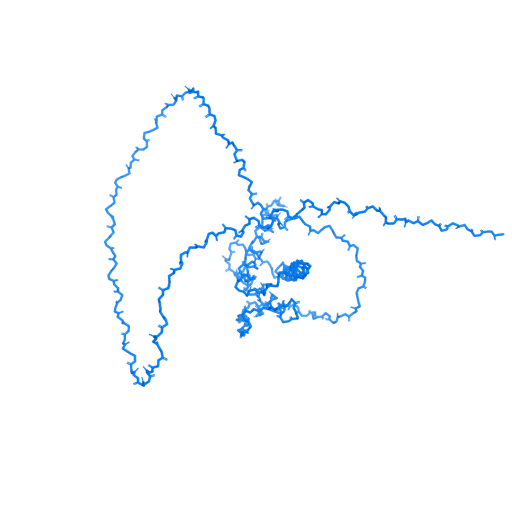THR A 1 117 ? 20.871 -7.057 5.159 1.00 49.62 117 THR A N 1
ATOM 866 C CA . THR A 1 117 ? 21.535 -6.555 3.934 1.00 49.62 117 THR A CA 1
ATOM 867 C C . THR A 1 117 ? 21.311 -7.473 2.721 1.00 49.62 117 THR A C 1
ATOM 869 O O . THR A 1 117 ? 21.828 -7.229 1.634 1.00 49.62 117 THR A O 1
ATOM 872 N N . ALA A 1 118 ? 20.524 -8.536 2.869 1.00 56.81 118 ALA A N 1
ATOM 873 C CA . ALA A 1 118 ? 20.062 -9.317 1.739 1.00 56.81 118 ALA A CA 1
ATOM 874 C C . ALA A 1 118 ? 18.829 -8.625 1.151 1.00 56.81 118 ALA A C 1
ATOM 876 O O . ALA A 1 118 ? 17.737 -8.711 1.712 1.00 56.81 118 ALA A O 1
ATOM 877 N N . LEU A 1 119 ? 19.012 -7.937 0.016 1.00 59.72 119 LEU A N 1
ATOM 878 C CA . LEU A 1 119 ? 17.887 -7.528 -0.824 1.00 59.72 119 LEU A CA 1
ATOM 879 C C . LEU A 1 119 ? 16.979 -8.750 -1.029 1.00 59.72 119 LEU A C 1
ATOM 881 O O . LEU A 1 119 ? 17.501 -9.819 -1.365 1.00 59.72 119 LEU A O 1
ATOM 885 N N . PRO A 1 120 ? 15.657 -8.620 -0.828 1.00 64.50 120 PRO A N 1
ATOM 886 C CA . PRO A 1 120 ? 14.743 -9.727 -1.053 1.00 64.50 120 PRO A CA 1
ATOM 887 C C . PRO A 1 120 ? 14.941 -10.221 -2.488 1.00 64.50 120 PRO A C 1
ATOM 889 O O . PRO A 1 120 ? 14.808 -9.459 -3.450 1.00 64.50 120 PRO A O 1
ATOM 892 N N . GLY A 1 121 ? 15.348 -11.485 -2.621 1.00 68.56 121 GLY A N 1
ATOM 893 C CA . GLY A 1 121 ? 15.572 -12.104 -3.922 1.00 68.56 121 GLY A CA 1
ATOM 894 C C . GLY A 1 121 ? 14.287 -12.099 -4.761 1.00 68.56 121 GLY A C 1
ATOM 895 O O . GLY A 1 121 ? 13.194 -11.966 -4.211 1.00 68.56 121 GLY A O 1
ATOM 896 N N . PRO A 1 122 ? 14.377 -12.275 -6.090 1.00 67.62 122 PRO A N 1
ATOM 897 C CA . PRO A 1 122 ? 13.200 -12.328 -6.966 1.00 67.62 122 PRO A CA 1
ATOM 898 C C . PRO A 1 122 ? 12.172 -13.389 -6.525 1.00 67.62 122 PRO A C 1
ATOM 900 O O . PRO A 1 122 ? 10.967 -13.182 -6.668 1.00 67.62 122 PRO A O 1
ATOM 903 N N . GLU A 1 123 ? 12.640 -14.472 -5.899 1.00 70.62 123 GLU A N 1
ATOM 904 C CA . GLU A 1 123 ? 11.821 -15.532 -5.298 1.00 70.62 123 GLU A CA 1
ATOM 905 C C . GLU A 1 123 ? 10.867 -15.014 -4.212 1.00 70.62 123 GLU A C 1
ATOM 907 O O . GLU A 1 123 ? 9.751 -15.511 -4.061 1.00 70.62 123 GLU A O 1
ATOM 912 N N . PHE A 1 124 ? 11.262 -13.959 -3.494 1.00 64.00 124 PHE A N 1
ATOM 913 C CA . PHE A 1 124 ? 10.467 -13.364 -2.420 1.00 64.00 124 PHE A CA 1
ATOM 914 C C . PHE A 1 124 ? 9.153 -12.765 -2.937 1.00 64.00 124 PHE A C 1
ATOM 916 O O . PHE A 1 124 ? 8.145 -12.755 -2.237 1.00 64.00 124 PHE A O 1
ATOM 923 N N . PHE A 1 125 ? 9.137 -12.305 -4.191 1.00 66.25 125 PHE A N 1
ATOM 924 C CA . PHE A 1 125 ? 7.947 -11.734 -4.822 1.00 66.25 125 PHE A CA 1
ATOM 925 C C . PHE A 1 125 ? 6.987 -12.795 -5.380 1.00 66.25 125 PHE A C 1
ATOM 927 O O . PHE A 1 125 ? 5.841 -12.471 -5.699 1.00 66.25 125 PHE A O 1
ATOM 934 N N . SER A 1 126 ? 7.452 -14.042 -5.501 1.00 70.50 126 SER A N 1
ATOM 935 C CA . SER A 1 126 ? 6.689 -15.173 -6.044 1.00 70.50 126 SER A CA 1
ATOM 936 C C . SER A 1 126 ? 6.155 -16.107 -4.960 1.00 70.50 126 SER A C 1
ATOM 938 O O . SER A 1 126 ? 5.283 -16.930 -5.245 1.00 70.50 126 SER A O 1
ATOM 940 N N . ALA A 1 127 ? 6.638 -15.974 -3.720 1.00 63.66 127 ALA A N 1
ATOM 941 C CA . ALA A 1 127 ? 6.088 -16.683 -2.576 1.00 63.66 127 ALA A CA 1
ATOM 942 C C . ALA A 1 127 ? 4.583 -16.381 -2.470 1.00 63.66 127 ALA A C 1
ATOM 944 O O . ALA A 1 127 ? 4.161 -15.222 -2.427 1.00 63.66 127 ALA A O 1
ATOM 945 N N . GLY A 1 128 ? 3.762 -17.435 -2.497 1.00 65.19 128 GLY A N 1
ATOM 946 C CA . GLY A 1 128 ? 2.313 -17.311 -2.372 1.00 65.19 128 GLY A CA 1
ATOM 947 C C . GLY A 1 128 ? 1.932 -16.500 -1.131 1.00 65.19 128 GLY A C 1
ATOM 948 O O . GLY A 1 128 ? 2.644 -16.514 -0.129 1.00 65.19 128 GLY A O 1
ATOM 949 N N . MET A 1 129 ? 0.811 -15.775 -1.209 1.00 67.25 129 MET A N 1
ATOM 950 C CA . MET A 1 129 ? 0.322 -14.957 -0.094 1.00 67.25 129 MET A CA 1
ATOM 951 C C . MET A 1 129 ? 0.265 -15.804 1.184 1.00 67.25 129 MET A C 1
ATOM 953 O O . MET A 1 129 ? -0.316 -16.894 1.134 1.00 67.25 129 MET A O 1
ATOM 957 N N . PRO A 1 130 ? 0.813 -15.326 2.316 1.00 64.25 130 PRO A N 1
ATOM 958 C CA . PRO A 1 130 ? 0.720 -16.052 3.571 1.00 64.25 130 PRO A CA 1
ATOM 959 C C . PRO A 1 130 ? -0.762 -16.263 3.893 1.00 64.25 130 PRO A C 1
ATOM 961 O O . PRO A 1 130 ? -1.518 -15.311 4.116 1.00 64.25 130 PRO A O 1
ATOM 964 N N . GLN A 1 131 ? -1.205 -17.520 3.866 1.00 65.00 131 GLN A N 1
ATOM 965 C CA . GLN A 1 131 ? -2.544 -17.901 4.303 1.00 65.00 131 GLN A CA 1
ATOM 966 C C . GLN A 1 131 ? -2.571 -17.922 5.830 1.00 65.00 131 GLN A C 1
ATOM 968 O O . GLN A 1 131 ? -2.631 -18.977 6.443 1.00 65.00 131 GLN A O 1
ATOM 973 N N . ARG A 1 132 ? -2.453 -16.746 6.456 1.00 68.94 132 ARG A N 1
ATOM 974 C CA . ARG A 1 132 ? -2.777 -16.613 7.876 1.00 68.94 132 ARG A CA 1
ATOM 975 C C . ARG A 1 132 ? -4.295 -16.545 8.024 1.00 68.94 132 ARG A C 1
ATOM 977 O O . ARG A 1 132 ? -4.960 -15.845 7.252 1.00 68.94 132 ARG A O 1
ATOM 984 N N . ASP A 1 133 ? -4.806 -17.274 9.011 1.00 73.44 133 ASP A N 1
ATOM 985 C CA . ASP A 1 133 ? -6.233 -17.387 9.340 1.00 73.44 133 ASP A CA 1
ATOM 986 C C . ASP A 1 133 ? -6.810 -16.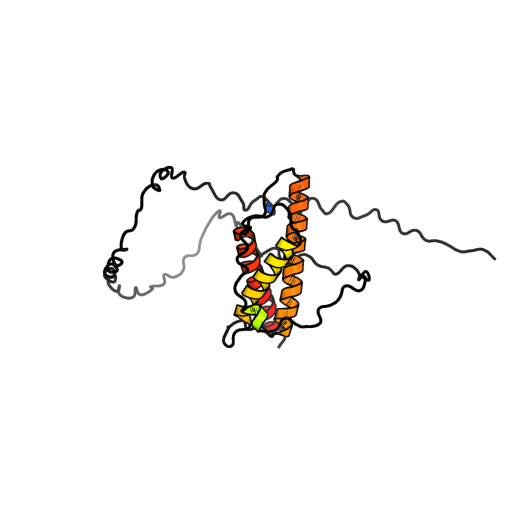106 9.968 1.00 73.44 133 ASP A C 1
ATOM 988 O O . ASP A 1 133 ? -8.022 -15.976 10.145 1.00 73.44 133 ASP A O 1
ATOM 992 N N . THR A 1 134 ? -5.964 -15.120 10.275 1.00 75.25 134 THR A N 1
ATOM 993 C CA . THR A 1 134 ? -6.381 -13.840 10.846 1.00 75.25 134 THR A CA 1
ATOM 994 C C . THR A 1 134 ? -7.100 -13.000 9.786 1.00 75.25 134 THR A C 1
ATOM 996 O O . THR A 1 134 ? -6.488 -12.408 8.895 1.00 75.25 134 THR A O 1
ATOM 999 N N . SER A 1 135 ? -8.434 -12.980 9.845 1.00 83.38 135 SER A N 1
ATOM 1000 C CA . SER A 1 135 ? -9.270 -12.169 8.947 1.00 83.38 135 SER A CA 1
ATOM 1001 C C . SER A 1 135 ? -9.394 -10.708 9.399 1.00 83.38 135 SER A C 1
ATOM 1003 O O . SER A 1 135 ? -9.795 -9.855 8.605 1.00 83.38 135 SER A O 1
ATOM 1005 N N . THR A 1 136 ? -9.082 -10.414 10.660 1.00 93.81 136 THR A N 1
ATOM 1006 C CA . THR A 1 136 ? -9.241 -9.093 11.276 1.00 93.81 136 THR A CA 1
ATOM 1007 C C . THR A 1 136 ? -8.155 -8.853 12.317 1.00 93.81 136 THR A C 1
ATOM 1009 O O . THR A 1 136 ? -7.801 -9.787 13.030 1.00 93.81 136 THR A O 1
ATOM 1012 N N . TRP A 1 137 ? -7.681 -7.614 12.443 1.00 95.88 137 TRP A N 1
ATOM 1013 C CA . TRP A 1 137 ? -6.767 -7.197 13.512 1.00 95.88 137 TRP A CA 1
ATOM 1014 C C . TRP A 1 137 ? -7.427 -6.160 14.407 1.00 95.88 137 TRP A C 1
ATOM 1016 O O . TRP A 1 137 ? -8.119 -5.267 13.919 1.00 95.88 137 TRP A O 1
ATOM 1026 N N . ASP A 1 138 ? -7.194 -6.257 15.707 1.00 93.81 138 ASP A N 1
ATOM 1027 C CA . ASP A 1 138 ? -7.664 -5.259 16.666 1.00 93.81 138 ASP A CA 1
ATOM 1028 C C . ASP A 1 138 ? -6.739 -4.036 16.695 1.00 93.81 138 ASP A C 1
ATOM 1030 O O . ASP A 1 138 ? -7.218 -2.905 16.744 1.00 93.81 138 ASP A O 1
ATOM 1034 N N . GLU A 1 139 ? -5.429 -4.253 16.554 1.00 94.81 139 GLU A N 1
ATOM 1035 C CA . GLU A 1 139 ? -4.387 -3.226 16.547 1.00 94.81 139 GLU A CA 1
ATOM 1036 C C . GLU A 1 139 ? -3.327 -3.494 15.456 1.00 94.81 139 GLU A C 1
ATOM 1038 O O . GLU A 1 139 ? -3.173 -4.636 15.016 1.00 94.81 139 GLU A O 1
ATOM 1043 N N . PRO A 1 140 ? -2.608 -2.462 14.968 1.00 95.69 140 PRO A N 1
ATOM 1044 C CA . PRO A 1 140 ? -1.550 -2.620 13.967 1.00 95.69 140 PRO A CA 1
ATOM 1045 C C . PRO A 1 140 ? -0.251 -3.135 14.611 1.00 95.69 140 PRO A C 1
ATOM 1047 O O . PRO A 1 140 ? 0.719 -2.398 14.793 1.00 95.69 140 PRO A O 1
ATOM 1050 N N . ASP A 1 141 ? -0.251 -4.412 14.972 1.00 95.81 141 ASP A N 1
ATOM 1051 C CA . ASP A 1 141 ? 0.860 -5.116 15.608 1.00 95.81 141 ASP A CA 1
ATOM 1052 C C . ASP A 1 141 ? 1.969 -5.550 14.620 1.00 95.81 141 ASP A C 1
ATOM 1054 O O . ASP A 1 141 ? 2.019 -5.162 13.445 1.00 95.81 141 ASP A O 1
ATOM 1058 N N . ALA A 1 142 ? 2.919 -6.351 15.115 1.00 94.44 142 ALA A N 1
ATOM 1059 C CA . ALA A 1 142 ? 3.996 -6.902 14.294 1.00 94.44 142 ALA A CA 1
ATOM 1060 C C . ALA A 1 142 ? 3.464 -7.831 13.187 1.00 94.44 142 ALA A C 1
ATOM 1062 O O . ALA A 1 142 ? 3.945 -7.763 12.054 1.00 94.44 142 ALA A O 1
ATOM 1063 N N . ASP A 1 143 ? 2.437 -8.632 13.484 1.00 93.44 143 ASP A N 1
ATOM 1064 C CA . ASP A 1 143 ? 1.819 -9.550 12.525 1.00 93.44 143 ASP A CA 1
ATOM 1065 C C . ASP A 1 143 ? 1.109 -8.801 11.393 1.00 93.44 143 ASP A C 1
ATOM 1067 O O . ASP A 1 143 ? 1.192 -9.200 10.226 1.00 93.44 143 ASP A O 1
ATOM 1071 N N . PHE A 1 144 ? 0.457 -7.679 11.706 1.00 95.44 144 PHE A N 1
ATOM 1072 C CA . PHE A 1 144 ? -0.079 -6.755 10.714 1.00 95.44 144 PHE A CA 1
ATOM 1073 C C . PHE A 1 144 ? 1.033 -6.207 9.811 1.00 95.44 144 PHE A C 1
ATOM 1075 O O . PHE A 1 144 ? 0.878 -6.174 8.588 1.00 95.44 144 PHE A O 1
ATOM 1082 N N . GLY A 1 145 ? 2.178 -5.828 10.386 1.00 95.31 145 GLY A N 1
ATOM 1083 C CA . GLY A 1 145 ? 3.348 -5.373 9.632 1.00 95.31 145 GLY A CA 1
ATOM 1084 C C . GLY A 1 145 ? 3.882 -6.424 8.652 1.00 95.31 145 GLY A C 1
ATOM 1085 O O . GLY A 1 145 ? 4.105 -6.120 7.475 1.00 95.31 145 GLY A O 1
ATOM 1086 N N . GLU A 1 146 ? 4.035 -7.671 9.103 1.00 94.44 146 GLU A N 1
ATOM 1087 C CA . GLU A 1 146 ? 4.447 -8.795 8.251 1.00 94.44 146 GLU A CA 1
ATOM 1088 C C . GLU A 1 146 ? 3.435 -9.062 7.132 1.00 94.44 146 GLU A C 1
ATOM 1090 O O . GLU A 1 146 ? 3.819 -9.255 5.973 1.00 94.44 146 GLU A O 1
ATOM 1095 N N . TYR A 1 147 ? 2.139 -9.010 7.453 1.00 94.69 147 TYR A N 1
ATOM 1096 C CA . TYR A 1 147 ? 1.071 -9.151 6.470 1.00 94.69 147 TYR A CA 1
ATOM 1097 C C . TYR A 1 147 ? 1.154 -8.066 5.391 1.00 94.69 147 TYR A C 1
ATOM 1099 O O . TYR A 1 147 ? 1.213 -8.388 4.204 1.00 94.69 147 TYR A O 1
ATOM 1107 N N . VAL A 1 148 ? 1.210 -6.788 5.781 1.00 96.25 148 VAL A N 1
ATOM 1108 C CA . VAL A 1 148 ? 1.312 -5.656 4.845 1.00 96.25 148 VAL A CA 1
ATOM 1109 C C . VAL A 1 148 ? 2.538 -5.810 3.947 1.00 96.25 148 VAL A C 1
ATOM 1111 O O . VAL A 1 148 ? 2.409 -5.692 2.727 1.00 96.25 148 VAL A O 1
ATOM 1114 N N . SER A 1 149 ? 3.698 -6.136 4.524 1.00 96.06 149 SER A N 1
ATOM 1115 C CA . SER A 1 149 ? 4.941 -6.367 3.779 1.00 96.06 149 SER A CA 1
ATOM 1116 C C . SER A 1 149 ? 4.788 -7.473 2.726 1.00 96.06 149 SER A C 1
ATOM 1118 O O . SER A 1 149 ? 5.167 -7.282 1.564 1.00 96.06 149 SER A O 1
ATOM 1120 N N . GLY A 1 150 ? 4.164 -8.600 3.091 1.00 94.56 150 GLY A N 1
ATOM 1121 C CA . GLY A 1 150 ? 3.896 -9.714 2.179 1.00 94.56 150 GLY A CA 1
ATOM 1122 C C . GLY A 1 150 ? 2.931 -9.347 1.049 1.00 94.56 150 GLY A C 1
ATOM 1123 O O . GLY A 1 150 ? 3.185 -9.663 -0.116 1.00 94.56 150 GLY A O 1
ATOM 1124 N N . VAL A 1 151 ? 1.852 -8.616 1.357 1.00 95.12 151 VAL A N 1
ATOM 1125 C CA . VAL A 1 151 ? 0.898 -8.141 0.341 1.00 95.12 151 VAL A CA 1
ATOM 1126 C C . VAL A 1 151 ? 1.580 -7.172 -0.626 1.00 95.12 151 VAL A C 1
ATOM 1128 O O . VAL A 1 151 ? 1.439 -7.320 -1.842 1.00 95.12 151 VAL A O 1
ATOM 1131 N N . VAL A 1 152 ? 2.341 -6.198 -0.118 1.00 96.75 152 VAL A N 1
ATOM 1132 C CA . VAL A 1 152 ? 3.070 -5.224 -0.946 1.00 96.75 152 VAL A CA 1
ATOM 1133 C C . VAL A 1 152 ? 4.066 -5.938 -1.861 1.00 96.75 152 VAL A C 1
ATOM 1135 O O . VAL A 1 152 ? 4.070 -5.665 -3.064 1.00 96.75 152 VAL A O 1
ATOM 1138 N N . ALA A 1 153 ? 4.845 -6.891 -1.340 1.00 95.81 153 ALA A N 1
ATOM 1139 C CA . ALA A 1 153 ? 5.762 -7.700 -2.142 1.00 95.81 153 ALA A CA 1
ATOM 1140 C C . ALA A 1 153 ? 5.012 -8.458 -3.250 1.00 95.81 153 ALA A C 1
ATOM 1142 O O . ALA A 1 153 ? 5.295 -8.262 -4.432 1.00 95.81 153 ALA A O 1
ATOM 1143 N N . CYS A 1 154 ? 3.975 -9.228 -2.912 1.00 94.81 154 CYS A N 1
ATOM 1144 C CA . CYS A 1 154 ? 3.185 -9.973 -3.897 1.00 94.81 154 CYS A CA 1
ATOM 1145 C C . CYS A 1 154 ? 2.616 -9.062 -5.005 1.00 94.81 154 CYS A C 1
ATOM 1147 O O . CYS A 1 154 ? 2.595 -9.417 -6.189 1.00 94.81 154 CYS A O 1
ATOM 1149 N N . ARG A 1 155 ? 2.175 -7.845 -4.654 1.00 95.50 155 ARG A N 1
ATOM 1150 C CA . ARG A 1 155 ? 1.681 -6.868 -5.637 1.00 95.50 155 ARG A CA 1
ATOM 1151 C C . ARG A 1 155 ? 2.796 -6.321 -6.523 1.00 95.50 155 ARG A C 1
ATOM 1153 O O . ARG A 1 155 ? 2.579 -6.234 -7.730 1.00 95.50 155 ARG A O 1
ATOM 1160 N N . LEU A 1 156 ? 3.955 -5.977 -5.963 1.00 96.12 156 LEU A N 1
ATOM 1161 C CA . LEU A 1 156 ? 5.109 -5.478 -6.720 1.00 96.12 156 LEU A CA 1
ATOM 1162 C C . LEU A 1 156 ? 5.688 -6.536 -7.665 1.00 96.12 156 LEU A C 1
ATOM 1164 O O . LEU A 1 156 ? 6.086 -6.188 -8.777 1.00 96.12 156 LEU A O 1
ATOM 1168 N N . GLY A 1 157 ? 5.636 -7.817 -7.289 1.00 95.06 157 GLY A N 1
ATOM 1169 C CA . GLY A 1 157 ? 6.073 -8.937 -8.128 1.00 95.06 157 GLY A CA 1
ATOM 1170 C C . GLY A 1 157 ? 5.450 -8.943 -9.524 1.00 95.06 157 GLY A C 1
ATOM 1171 O O . GLY A 1 157 ? 6.131 -9.212 -10.512 1.00 95.06 157 GLY A O 1
ATOM 1172 N N . LYS A 1 158 ? 4.181 -8.529 -9.644 1.00 95.94 158 LYS A N 1
ATOM 1173 C CA . LYS A 1 158 ? 3.487 -8.423 -10.940 1.00 95.94 158 LYS A CA 1
ATOM 1174 C C . LYS A 1 158 ? 4.132 -7.414 -11.890 1.00 95.94 158 LYS A C 1
ATOM 1176 O O . LYS A 1 158 ? 4.134 -7.622 -13.097 1.00 95.94 158 LYS A O 1
ATOM 1181 N N . TYR A 1 159 ? 4.697 -6.339 -11.350 1.00 95.94 159 TYR A N 1
ATOM 1182 C CA . TYR A 1 159 ? 5.329 -5.270 -12.126 1.00 95.94 159 TYR A CA 1
ATOM 1183 C C . TYR A 1 159 ? 6.805 -5.553 -12.431 1.00 95.94 159 TYR A C 1
ATOM 1185 O O . TYR A 1 159 ? 7.411 -4.840 -13.229 1.00 95.94 159 TYR A O 1
ATOM 1193 N N . LEU A 1 160 ? 7.391 -6.586 -11.822 1.00 95.25 160 LEU A N 1
ATOM 1194 C CA . LEU A 1 160 ? 8.740 -7.057 -12.145 1.00 95.25 160 LEU A CA 1
ATOM 1195 C C . LEU A 1 160 ? 8.758 -7.993 -13.365 1.00 95.25 160 LEU A C 1
ATOM 1197 O O . LEU A 1 160 ? 9.825 -8.228 -13.936 1.00 95.25 160 LEU A O 1
ATOM 1201 N N . GLN A 1 161 ? 7.595 -8.502 -13.787 1.00 94.44 161 GLN A N 1
ATOM 1202 C CA . GLN A 1 161 ? 7.488 -9.443 -14.899 1.00 94.44 161 GLN A CA 1
ATOM 1203 C C . GLN A 1 161 ? 7.986 -8.834 -16.225 1.00 94.44 161 GLN A C 1
ATOM 1205 O O . GLN A 1 161 ? 7.667 -7.680 -16.545 1.00 94.44 161 GLN A O 1
ATOM 1210 N N . PRO A 1 162 ? 8.752 -9.596 -17.032 1.00 93.94 162 PRO A N 1
ATOM 1211 C CA . PRO A 1 162 ? 9.131 -9.160 -18.369 1.00 93.94 162 PRO A CA 1
ATOM 1212 C C . PRO A 1 162 ? 7.867 -9.036 -19.235 1.00 93.94 162 PRO A C 1
ATOM 1214 O O . PRO A 1 162 ? 7.070 -9.964 -19.314 1.00 93.94 162 PRO A O 1
ATOM 1217 N N . GLY A 1 163 ? 7.665 -7.871 -19.857 1.00 93.88 163 GLY A N 1
ATOM 1218 C CA . GLY A 1 163 ? 6.489 -7.585 -20.691 1.00 93.88 163 GLY A CA 1
ATOM 1219 C C . GLY A 1 163 ? 5.346 -6.840 -19.991 1.00 93.88 163 GLY A C 1
ATOM 1220 O O . GLY A 1 163 ? 4.362 -6.503 -20.644 1.00 93.88 163 GLY A O 1
ATOM 1221 N N . HIS A 1 164 ? 5.461 -6.526 -18.695 1.00 95.50 164 HIS A N 1
ATOM 1222 C CA . HIS A 1 164 ? 4.485 -5.656 -18.037 1.00 95.50 164 HIS A CA 1
ATOM 1223 C C . HIS A 1 164 ? 4.597 -4.210 -18.577 1.00 95.50 164 HIS A C 1
ATOM 1225 O O . HIS A 1 164 ? 5.713 -3.692 -18.648 1.00 95.50 164 HIS A O 1
ATOM 1231 N N . PRO A 1 165 ? 3.488 -3.513 -18.916 1.00 95.12 165 PRO A N 1
ATOM 1232 C CA . PRO A 1 165 ? 3.547 -2.164 -19.502 1.00 95.12 165 PRO A CA 1
ATOM 1233 C C . PRO A 1 165 ? 4.197 -1.139 -18.563 1.00 95.12 165 PRO A C 1
ATOM 1235 O O . PRO A 1 165 ? 4.946 -0.274 -18.996 1.00 95.12 165 PRO A O 1
ATOM 1238 N N . ASN A 1 166 ? 3.964 -1.287 -17.258 1.00 96.00 166 ASN A N 1
ATOM 1239 C CA . ASN A 1 166 ? 4.574 -0.470 -16.209 1.00 96.00 166 ASN A CA 1
ATOM 1240 C C . ASN A 1 166 ? 5.674 -1.261 -15.492 1.00 96.00 166 ASN A C 1
ATOM 1242 O O . ASN A 1 166 ? 5.557 -1.529 -14.295 1.00 96.00 166 ASN A O 1
ATOM 1246 N N . ARG A 1 167 ? 6.668 -1.756 -16.234 1.00 95.06 167 ARG A N 1
ATOM 1247 C CA . ARG A 1 167 ? 7.740 -2.575 -15.656 1.00 95.06 167 ARG A CA 1
ATOM 1248 C C . ARG A 1 167 ? 8.590 -1.750 -14.689 1.00 95.06 167 ARG A C 1
ATOM 1250 O O . ARG A 1 167 ? 9.062 -0.671 -15.036 1.00 95.06 167 ARG A O 1
ATOM 1257 N N . LEU A 1 168 ? 8.826 -2.288 -13.497 1.00 95.19 168 LEU A N 1
ATOM 1258 C CA . LEU A 1 168 ? 9.739 -1.707 -12.515 1.00 95.19 168 LEU A CA 1
ATOM 1259 C C . LEU A 1 168 ? 11.121 -2.363 -12.585 1.00 95.19 168 LEU A C 1
ATOM 1261 O O . LEU A 1 168 ? 11.248 -3.553 -12.873 1.00 95.19 168 LEU A O 1
ATOM 1265 N N . SER A 1 169 ? 12.164 -1.594 -12.263 1.00 94.81 169 SER A N 1
ATOM 1266 C CA . SER A 1 169 ? 13.476 -2.165 -11.949 1.00 94.81 169 SER A CA 1
ATOM 1267 C C . SER A 1 169 ? 13.468 -2.775 -10.544 1.00 94.81 169 SER A C 1
ATOM 1269 O O . SER A 1 169 ? 12.735 -2.314 -9.666 1.00 94.81 169 SER A O 1
ATOM 1271 N N . LEU A 1 170 ? 14.317 -3.780 -10.303 1.00 93.19 170 LEU A N 1
ATOM 1272 C CA . LEU A 1 170 ? 14.427 -4.437 -8.993 1.00 93.19 170 LEU A CA 1
ATOM 1273 C C . LEU A 1 170 ? 14.746 -3.428 -7.875 1.00 93.19 170 LEU A C 1
ATOM 1275 O O . LEU A 1 170 ? 14.136 -3.454 -6.811 1.00 93.19 170 LEU A O 1
ATOM 1279 N N . GLN A 1 171 ? 15.652 -2.482 -8.142 1.00 93.69 171 GLN A N 1
ATOM 1280 C CA . GLN A 1 171 ? 16.028 -1.446 -7.180 1.00 93.69 171 GLN A CA 1
ATOM 1281 C C . GLN A 1 171 ? 14.873 -0.475 -6.885 1.00 93.69 171 GLN A C 1
ATOM 1283 O O . GLN A 1 171 ? 14.687 -0.072 -5.737 1.00 93.69 171 GLN A O 1
ATOM 1288 N N . ALA A 1 172 ? 14.093 -0.090 -7.902 1.00 94.12 172 ALA A N 1
ATOM 1289 C CA . ALA A 1 172 ? 12.918 0.756 -7.711 1.00 94.12 172 ALA A CA 1
ATOM 1290 C C . ALA A 1 172 ? 11.825 0.023 -6.922 1.00 94.12 172 ALA A C 1
ATOM 1292 O O . ALA A 1 172 ? 11.212 0.621 -6.041 1.00 94.12 172 ALA A O 1
ATOM 1293 N N . ALA A 1 173 ? 11.621 -1.268 -7.198 1.00 95.00 173 ALA A N 1
ATOM 1294 C CA . ALA A 1 173 ? 10.672 -2.102 -6.473 1.00 95.00 173 ALA A CA 1
ATOM 1295 C C . ALA A 1 173 ? 11.061 -2.274 -4.998 1.00 95.00 173 ALA A C 1
ATOM 1297 O O . ALA A 1 173 ? 10.195 -2.119 -4.149 1.00 95.00 173 ALA A O 1
ATOM 1298 N N . ALA A 1 174 ? 12.341 -2.503 -4.679 1.00 94.06 174 ALA A N 1
ATOM 1299 C CA . ALA A 1 174 ? 12.812 -2.582 -3.293 1.00 94.06 174 ALA A CA 1
ATOM 1300 C C . ALA A 1 174 ? 12.560 -1.270 -2.527 1.00 94.06 174 ALA A C 1
ATOM 1302 O O . ALA A 1 174 ? 11.927 -1.273 -1.478 1.00 94.06 174 ALA A O 1
ATOM 1303 N N . LYS A 1 175 ? 12.934 -0.121 -3.111 1.00 95.25 175 LYS A N 1
ATOM 1304 C CA . LYS A 1 175 ? 12.666 1.197 -2.502 1.00 95.25 175 LYS A CA 1
ATOM 1305 C C . LYS A 1 175 ? 11.171 1.470 -2.314 1.00 95.25 175 LYS A C 1
ATOM 1307 O O . LYS A 1 175 ? 10.774 2.099 -1.335 1.00 95.25 175 LYS A O 1
ATOM 1312 N N . LEU A 1 176 ? 10.341 1.053 -3.274 1.00 96.06 176 LEU A N 1
ATOM 1313 C CA . LEU A 1 176 ? 8.887 1.162 -3.166 1.00 96.06 176 LEU A CA 1
ATOM 1314 C C . LEU A 1 176 ? 8.329 0.234 -2.091 1.00 96.06 176 LEU A C 1
ATOM 1316 O O . LEU A 1 176 ? 7.408 0.639 -1.395 1.00 96.06 176 LEU A O 1
ATOM 1320 N N . HIS A 1 177 ? 8.853 -0.982 -1.962 1.00 96.50 177 HIS A N 1
ATOM 1321 C CA . HIS A 1 177 ? 8.407 -1.952 -0.967 1.00 96.50 177 HIS A CA 1
ATOM 1322 C C . HIS A 1 177 ? 8.547 -1.390 0.449 1.00 96.50 177 HIS A C 1
ATOM 1324 O O . HIS A 1 177 ? 7.531 -1.279 1.140 1.00 96.50 177 HIS A O 1
ATOM 1330 N N . ASP A 1 178 ? 9.746 -0.927 0.817 1.00 95.81 178 ASP A N 1
ATOM 1331 C CA . ASP A 1 178 ? 10.012 -0.336 2.135 1.00 95.81 178 ASP A CA 1
ATOM 1332 C C . ASP A 1 178 ? 9.086 0.865 2.381 1.00 95.81 178 ASP A C 1
ATOM 1334 O O . ASP A 1 178 ? 8.327 0.920 3.350 1.00 95.81 178 ASP A O 1
ATOM 1338 N N . LYS A 1 179 ? 9.050 1.795 1.417 1.00 96.88 179 LYS A N 1
ATOM 1339 C CA . LYS A 1 179 ? 8.254 3.024 1.512 1.00 96.88 179 LYS A CA 1
ATOM 1340 C C . LYS A 1 179 ? 6.758 2.753 1.663 1.00 96.88 179 LYS A C 1
ATOM 1342 O O . LYS A 1 179 ? 6.091 3.421 2.452 1.00 96.88 179 LYS A O 1
ATOM 1347 N N . LEU A 1 180 ? 6.200 1.844 0.865 1.00 96.44 180 LEU A N 1
ATOM 1348 C CA . LEU A 1 180 ? 4.768 1.548 0.890 1.00 96.44 180 LEU A CA 1
ATOM 1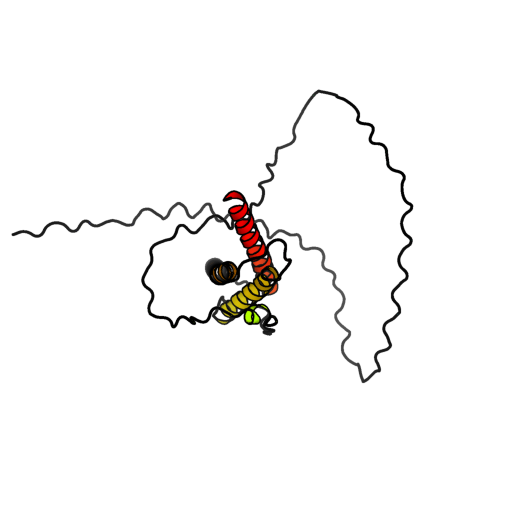349 C C . LEU A 1 180 ? 4.386 0.819 2.178 1.00 96.44 180 LEU A C 1
ATOM 1351 O O . LEU A 1 180 ? 3.338 1.130 2.741 1.00 96.44 180 LEU A O 1
ATOM 1355 N N . THR A 1 181 ? 5.235 -0.090 2.659 1.00 96.44 181 THR A N 1
ATOM 1356 C CA . THR A 1 181 ? 5.023 -0.804 3.925 1.00 96.44 181 THR A CA 1
ATOM 1357 C C . THR A 1 181 ? 4.977 0.177 5.096 1.00 96.44 181 THR A C 1
ATOM 1359 O O . THR A 1 181 ? 3.982 0.206 5.824 1.00 96.44 181 THR A O 1
ATOM 1362 N N . ASP A 1 182 ? 5.970 1.065 5.206 1.00 96.44 182 ASP A N 1
ATOM 1363 C CA . ASP A 1 182 ? 6.024 2.096 6.250 1.00 96.44 182 ASP A CA 1
ATOM 1364 C C . ASP A 1 182 ? 4.819 3.040 6.192 1.00 96.44 182 ASP A C 1
ATOM 1366 O O . ASP A 1 182 ? 4.213 3.370 7.212 1.00 96.44 182 ASP A O 1
ATOM 1370 N N . GLN A 1 183 ? 4.433 3.475 4.989 1.00 96.56 183 GLN A N 1
ATOM 1371 C CA . GLN A 1 183 ? 3.312 4.398 4.815 1.00 96.56 183 GLN A CA 1
ATOM 1372 C C . GLN A 1 183 ? 1.964 3.770 5.163 1.00 96.56 183 GLN A C 1
ATOM 1374 O O . GLN A 1 183 ? 1.116 4.451 5.740 1.00 96.56 183 GLN A O 1
ATOM 1379 N N . VAL A 1 184 ? 1.741 2.508 4.793 1.00 96.44 184 VAL A N 1
ATOM 1380 C CA . VAL A 1 184 ? 0.502 1.798 5.133 1.00 96.44 184 VAL A CA 1
ATOM 1381 C C . VAL A 1 184 ? 0.430 1.582 6.639 1.00 96.44 184 VAL A C 1
ATOM 1383 O O . VAL A 1 184 ? -0.604 1.884 7.233 1.00 96.44 184 VAL A O 1
ATOM 1386 N N . ARG A 1 185 ? 1.533 1.151 7.260 1.00 96.31 185 ARG A N 1
ATOM 1387 C CA . ARG A 1 185 ? 1.615 0.946 8.706 1.00 96.31 185 ARG A CA 1
ATOM 1388 C C . ARG A 1 185 ? 1.351 2.237 9.475 1.00 96.31 185 ARG A C 1
ATOM 1390 O O . ARG A 1 185 ? 0.412 2.285 10.261 1.00 96.31 185 ARG A O 1
ATOM 1397 N N . LYS A 1 186 ? 2.089 3.306 9.171 1.00 96.88 186 LYS A N 1
ATOM 1398 C CA . LYS A 1 186 ? 1.927 4.609 9.829 1.00 96.88 186 LYS A CA 1
ATOM 1399 C C . LYS A 1 186 ? 0.498 5.145 9.719 1.00 96.88 186 LYS A C 1
ATOM 1401 O O . LYS A 1 186 ? -0.042 5.679 10.679 1.00 96.88 186 LYS A O 1
ATOM 1406 N N . LYS A 1 187 ? -0.136 5.001 8.552 1.00 95.50 187 LYS A N 1
ATOM 1407 C CA . LYS A 1 187 ? -1.520 5.459 8.359 1.00 95.50 187 LYS A CA 1
ATOM 1408 C C . LYS A 1 187 ? -2.532 4.641 9.141 1.00 95.50 187 LYS A C 1
ATOM 1410 O O . LYS A 1 187 ? -3.524 5.203 9.595 1.00 95.50 187 LYS A O 1
ATOM 1415 N N . GLU A 1 188 ? -2.323 3.336 9.263 1.00 96.56 188 GLU A N 1
ATOM 1416 C CA . GLU A 1 188 ? -3.222 2.505 10.057 1.00 96.56 188 GLU A CA 1
ATOM 1417 C C . GLU A 1 188 ? -2.999 2.726 11.559 1.00 96.56 188 GLU A C 1
ATOM 1419 O O . GLU A 1 188 ? -3.980 2.777 12.289 1.00 96.56 188 GLU A O 1
ATOM 1424 N N . GLU A 1 189 ? -1.764 2.983 12.004 1.00 96.06 189 GLU A N 1
ATOM 1425 C CA . GLU A 1 189 ? -1.450 3.446 13.367 1.00 96.06 189 GLU A CA 1
ATOM 1426 C C . GLU A 1 189 ? -2.149 4.776 13.692 1.00 96.06 189 GLU A C 1
ATOM 1428 O O . GLU A 1 189 ? -2.813 4.888 14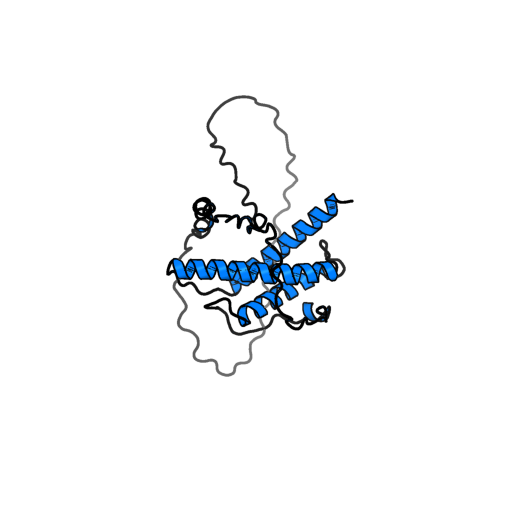.720 1.00 96.06 189 GLU A O 1
ATOM 1433 N N . GLU A 1 190 ? -2.079 5.765 12.795 1.00 96.25 190 GLU A N 1
ATOM 1434 C CA . GLU A 1 190 ? -2.791 7.043 12.944 1.00 96.25 190 GLU A CA 1
ATOM 1435 C C . GLU A 1 190 ? -4.316 6.841 12.977 1.00 96.25 190 GLU A C 1
ATOM 1437 O O . GLU A 1 190 ? -4.997 7.371 13.854 1.00 96.25 190 GLU A O 1
ATOM 1442 N N . ALA A 1 191 ? -4.860 6.032 12.063 1.00 94.31 191 ALA A N 1
ATOM 1443 C CA . ALA A 1 191 ? -6.291 5.746 12.015 1.00 94.31 191 ALA A CA 1
ATOM 1444 C C . ALA A 1 191 ? -6.770 4.914 13.216 1.00 94.31 191 ALA A C 1
ATOM 1446 O O . ALA A 1 191 ? -7.943 4.983 13.578 1.00 94.31 191 ALA A O 1
ATOM 1447 N N . TYR A 1 192 ? -5.897 4.102 13.809 1.00 95.44 192 TYR A N 1
ATOM 1448 C CA . TYR A 1 192 ? -6.170 3.363 15.033 1.00 95.44 192 TYR A CA 1
ATOM 1449 C C . TYR A 1 192 ? -6.175 4.297 16.245 1.00 95.44 192 TYR A C 1
ATOM 1451 O O . TYR A 1 192 ? -7.125 4.262 17.024 1.00 95.44 192 TYR A O 1
ATOM 1459 N N . ALA A 1 193 ? -5.191 5.193 16.358 1.00 95.81 193 ALA A N 1
ATOM 1460 C CA . ALA A 1 193 ? -5.156 6.212 17.406 1.00 95.81 193 ALA A CA 1
ATOM 1461 C C . ALA A 1 193 ? -6.413 7.105 17.380 1.00 95.81 193 ALA A C 1
ATOM 1463 O O . ALA A 1 193 ? -7.017 7.349 18.420 1.00 95.81 193 ALA A O 1
ATOM 1464 N N . GLU A 1 194 ? -6.875 7.503 16.192 1.00 94.94 194 GLU A N 1
ATOM 1465 C CA . GLU A 1 194 ? -8.119 8.272 16.026 1.00 94.94 194 GLU A CA 1
ATOM 1466 C C . GLU A 1 194 ? -9.366 7.477 16.469 1.00 94.94 194 GLU A C 1
ATOM 1468 O O . GLU A 1 194 ? -10.276 8.020 17.101 1.00 94.94 194 GLU A O 1
ATOM 1473 N N . ARG A 1 195 ? -9.416 6.166 16.185 1.00 93.44 195 ARG A N 1
ATOM 1474 C CA . ARG A 1 195 ? -10.505 5.285 16.658 1.00 93.44 195 ARG A CA 1
ATOM 1475 C C . ARG A 1 195 ? -10.511 5.159 18.176 1.00 93.44 195 ARG A C 1
ATOM 1477 O O . ARG A 1 195 ? -11.596 5.151 18.757 1.00 93.44 195 ARG A O 1
ATOM 1484 N N . GLN A 1 196 ? -9.329 5.070 18.788 1.00 94.62 196 GLN A N 1
ATOM 1485 C CA . GLN A 1 196 ? -9.165 5.037 20.241 1.00 94.62 196 GLN A CA 1
ATOM 1486 C C . GLN A 1 196 ? -9.663 6.341 20.876 1.00 94.62 196 GLN A C 1
ATOM 1488 O O . GLN A 1 196 ? -10.447 6.292 21.818 1.00 94.62 196 GLN A O 1
ATOM 1493 N N . GLU A 1 197 ? -9.307 7.496 20.307 1.00 95.94 197 GLU A N 1
ATOM 1494 C CA . GLU A 1 197 ? -9.773 8.809 20.779 1.00 95.94 197 GLU A CA 1
ATOM 1495 C C . GLU A 1 197 ? -11.296 8.975 20.647 1.00 95.94 197 GLU A C 1
ATOM 1497 O O . GLU A 1 197 ? -11.959 9.477 21.552 1.00 95.94 197 GLU A O 1
ATOM 1502 N N . THR A 1 198 ? -11.877 8.494 19.546 1.00 96.12 198 THR A N 1
ATOM 1503 C CA . THR A 1 198 ? -13.327 8.586 19.294 1.00 96.12 198 THR A CA 1
ATOM 1504 C C . THR A 1 198 ? -14.134 7.550 20.098 1.00 96.12 198 THR A C 1
ATOM 1506 O O . THR A 1 198 ? -15.363 7.616 20.142 1.00 96.12 198 THR A O 1
ATOM 1509 N N . GLY A 1 199 ? -13.481 6.543 20.689 1.00 94.81 199 GLY A N 1
ATOM 1510 C CA . GLY A 1 199 ? -14.144 5.388 21.306 1.00 94.81 199 GLY A CA 1
ATOM 1511 C C . GLY A 1 199 ? -14.880 4.485 20.305 1.00 94.81 199 GLY A C 1
ATOM 1512 O O . GLY A 1 199 ? -15.682 3.636 20.698 1.00 94.81 199 GLY A O 1
ATOM 1513 N N . LEU A 1 200 ? -14.635 4.651 18.998 1.00 92.62 200 LEU A N 1
ATOM 1514 C CA . LEU A 1 200 ? -15.281 3.870 17.946 1.00 92.62 200 LEU A CA 1
ATOM 1515 C C . LEU A 1 200 ? -14.390 2.690 17.561 1.00 92.62 200 LEU A C 1
ATOM 1517 O O . LEU A 1 200 ? -13.699 2.713 16.539 1.00 92.62 200 LEU A O 1
ATOM 1521 N N . PHE A 1 201 ? -14.422 1.645 18.385 1.00 87.75 201 PHE A N 1
ATOM 1522 C CA . PHE A 1 201 ? -13.641 0.441 18.134 1.00 87.75 201 PHE A CA 1
ATOM 1523 C C . PHE A 1 201 ? -14.147 -0.274 16.872 1.00 87.75 201 PHE A C 1
ATOM 1525 O O . PHE A 1 201 ? -15.255 -0.813 16.827 1.00 87.75 201 PHE A O 1
ATOM 1532 N N . LYS A 1 202 ? -13.340 -0.236 15.810 1.00 92.50 202 LYS A N 1
ATOM 1533 C CA . LYS A 1 202 ? -13.569 -0.973 14.565 1.00 92.50 202 LYS A CA 1
ATOM 1534 C C . LYS A 1 202 ? -12.311 -1.753 14.237 1.00 92.50 202 LYS A C 1
ATOM 1536 O O . LYS A 1 202 ? -11.288 -1.137 13.924 1.00 92.50 202 LYS A O 1
ATOM 1541 N N . ALA A 1 203 ? -12.438 -3.077 14.263 1.00 94.06 203 ALA A N 1
ATOM 1542 C CA . ALA A 1 203 ? -11.385 -3.982 13.843 1.00 94.06 203 ALA A CA 1
ATOM 1543 C C . ALA A 1 203 ? -10.941 -3.665 12.407 1.00 94.06 203 ALA A C 1
ATOM 1545 O O . ALA A 1 203 ? -11.729 -3.264 11.538 1.00 94.06 203 ALA A O 1
ATOM 1546 N N . ILE A 1 204 ? -9.647 -3.825 12.181 1.00 95.06 204 ILE A N 1
ATOM 1547 C CA . ILE A 1 204 ? -8.977 -3.663 10.904 1.00 95.06 204 ILE A CA 1
ATOM 1548 C C . ILE A 1 204 ? -9.327 -4.879 10.048 1.00 95.06 204 ILE A C 1
ATOM 1550 O O . ILE A 1 204 ? -8.855 -5.988 10.280 1.00 95.06 204 ILE A O 1
ATOM 1554 N N . ASP A 1 205 ? -10.173 -4.661 9.049 1.00 95.06 205 ASP A N 1
ATOM 1555 C CA . ASP A 1 205 ? -10.593 -5.699 8.113 1.00 95.06 205 ASP A CA 1
ATOM 1556 C C . ASP A 1 205 ? -9.503 -5.982 7.065 1.00 95.06 205 ASP A C 1
ATOM 1558 O O . ASP A 1 205 ? -9.016 -5.072 6.377 1.00 95.06 205 ASP A O 1
ATOM 1562 N N . ARG A 1 206 ? -9.148 -7.261 6.917 1.00 94.12 206 ARG A N 1
ATOM 1563 C CA . ARG A 1 206 ? -8.127 -7.730 5.978 1.00 94.12 206 ARG A CA 1
ATOM 1564 C C . ARG A 1 206 ? -8.431 -7.419 4.522 1.00 94.12 206 ARG A C 1
ATOM 1566 O O . ARG A 1 206 ? -7.531 -6.975 3.803 1.00 94.12 206 ARG A O 1
ATOM 1573 N N . GLU A 1 207 ? -9.658 -7.654 4.071 1.00 93.56 207 GLU A N 1
ATOM 1574 C CA . GLU A 1 207 ? -10.050 -7.431 2.678 1.00 93.56 207 GLU A CA 1
ATOM 1575 C C . GLU A 1 207 ? -9.975 -5.942 2.344 1.00 93.56 207 GLU A C 1
ATOM 1577 O O . GLU A 1 207 ? -9.499 -5.541 1.277 1.00 93.56 207 GLU A O 1
ATOM 1582 N N . LYS A 1 208 ? -10.371 -5.101 3.305 1.00 95.06 208 LYS A N 1
ATOM 1583 C CA . LYS A 1 208 ? -10.293 -3.648 3.168 1.00 95.06 208 LYS A CA 1
ATOM 1584 C C . LYS A 1 208 ? -8.851 -3.159 3.062 1.00 95.06 208 LYS A C 1
ATOM 1586 O O . LYS A 1 208 ? -8.574 -2.265 2.257 1.00 95.06 208 LYS A O 1
ATOM 1591 N N . ILE A 1 209 ? -7.937 -3.723 3.850 1.00 95.62 209 ILE A N 1
ATOM 1592 C CA . ILE A 1 209 ? -6.511 -3.390 3.780 1.00 95.62 209 ILE A CA 1
ATOM 1593 C C . ILE A 1 209 ? -5.889 -3.881 2.468 1.00 95.62 209 ILE A C 1
ATOM 1595 O O . ILE A 1 209 ? -5.208 -3.090 1.818 1.00 95.62 209 ILE A O 1
ATOM 1599 N N . ASP A 1 210 ? -6.173 -5.104 2.003 1.00 95.19 210 ASP A N 1
ATOM 1600 C CA . ASP A 1 210 ? -5.655 -5.585 0.706 1.00 95.19 210 ASP A CA 1
ATOM 1601 C C . ASP A 1 210 ? -6.147 -4.710 -0.457 1.00 95.19 210 ASP A C 1
ATOM 1603 O O . ASP A 1 210 ? -5.352 -4.279 -1.298 1.00 95.19 210 ASP A O 1
ATOM 1607 N N . ALA A 1 211 ? -7.436 -4.354 -0.475 1.00 95.81 211 ALA A N 1
ATOM 1608 C CA . ALA A 1 211 ? -7.981 -3.445 -1.480 1.00 95.81 211 ALA A CA 1
ATOM 1609 C C . ALA A 1 211 ? -7.257 -2.086 -1.470 1.00 95.81 211 ALA A C 1
ATOM 1611 O O . ALA A 1 211 ? -6.866 -1.586 -2.527 1.00 95.81 211 ALA A O 1
ATOM 1612 N N . ARG A 1 212 ? -7.014 -1.512 -0.282 1.00 95.31 212 ARG A N 1
ATOM 1613 C CA . ARG A 1 212 ? -6.268 -0.251 -0.127 1.00 95.31 212 ARG A CA 1
ATOM 1614 C C . ARG A 1 212 ? -4.826 -0.372 -0.613 1.00 95.31 212 ARG A C 1
ATOM 1616 O O . ARG A 1 212 ? -4.394 0.470 -1.394 1.00 95.31 212 ARG A O 1
ATOM 1623 N N . ILE A 1 213 ? -4.101 -1.411 -0.198 1.00 96.81 213 ILE A N 1
ATOM 1624 C CA . ILE A 1 213 ? -2.709 -1.650 -0.608 1.00 96.81 213 ILE A CA 1
ATOM 1625 C C . ILE A 1 213 ? -2.627 -1.803 -2.128 1.00 96.81 213 ILE A C 1
ATOM 1627 O O . ILE A 1 213 ? -1.773 -1.194 -2.768 1.00 96.81 213 ILE A O 1
ATOM 1631 N N . LYS A 1 214 ? -3.543 -2.562 -2.737 1.00 96.56 214 LYS A N 1
ATOM 1632 C CA . LYS A 1 214 ? -3.583 -2.783 -4.187 1.00 96.56 214 LYS A CA 1
ATOM 1633 C C . LYS A 1 214 ? -3.743 -1.482 -4.978 1.00 96.56 214 LYS A C 1
ATOM 1635 O O . LYS A 1 214 ? -3.052 -1.304 -5.983 1.00 96.56 214 LYS A O 1
ATOM 1640 N N . GLU A 1 215 ? -4.662 -0.604 -4.575 1.00 97.12 215 GLU A N 1
ATOM 1641 C CA . GLU A 1 215 ? -4.821 0.715 -5.207 1.00 97.12 215 GLU A CA 1
ATOM 1642 C C . GLU A 1 215 ? -3.587 1.589 -4.955 1.00 97.12 215 GLU A C 1
ATOM 1644 O O . GLU A 1 215 ? -3.067 2.210 -5.877 1.00 97.12 215 GLU A O 1
ATOM 1649 N N . PHE A 1 216 ? -3.052 1.566 -3.733 1.00 96.25 216 PHE A N 1
ATOM 1650 C CA . PHE A 1 216 ? -1.922 2.405 -3.348 1.00 96.25 216 PHE A CA 1
ATOM 1651 C C . PHE A 1 216 ? -0.619 2.054 -4.083 1.00 96.25 216 PHE A C 1
ATOM 1653 O O . PHE A 1 216 ? 0.106 2.951 -4.525 1.00 96.25 216 PHE A O 1
ATOM 1660 N N . VAL A 1 217 ? -0.347 0.760 -4.276 1.00 97.25 217 VAL A N 1
ATOM 1661 C CA . VAL A 1 217 ? 0.765 0.268 -5.105 1.00 97.25 217 VAL A CA 1
ATOM 1662 C C . VAL A 1 217 ? 0.581 0.736 -6.550 1.00 97.25 217 VAL A C 1
ATOM 1664 O O . VAL A 1 217 ? 1.504 1.303 -7.129 1.00 97.25 217 VAL A O 1
ATOM 1667 N N . ARG A 1 218 ? -0.616 0.552 -7.126 1.00 97.25 218 ARG A N 1
ATOM 1668 C CA . ARG A 1 218 ? -0.908 0.936 -8.517 1.00 97.25 218 ARG A CA 1
ATOM 1669 C C . ARG A 1 218 ? -0.702 2.433 -8.748 1.00 97.25 218 ARG A C 1
ATOM 1671 O O . ARG A 1 218 ? 0.024 2.803 -9.668 1.00 97.25 218 ARG A O 1
ATOM 1678 N N . ASP A 1 219 ? -1.276 3.272 -7.888 1.00 96.88 219 ASP A N 1
ATOM 1679 C CA . ASP A 1 219 ? -1.145 4.731 -7.962 1.00 96.88 219 ASP A CA 1
ATOM 1680 C C . ASP A 1 219 ? 0.321 5.168 -7.836 1.00 96.88 219 ASP A C 1
ATOM 1682 O O . ASP A 1 219 ? 0.782 6.042 -8.569 1.00 96.88 219 ASP A O 1
ATOM 1686 N N . SER A 1 220 ? 1.086 4.540 -6.940 1.00 96.69 220 SER A N 1
ATOM 1687 C CA . SER A 1 220 ? 2.499 4.878 -6.736 1.00 96.69 220 SER A CA 1
ATOM 1688 C C . SER A 1 220 ? 3.366 4.533 -7.943 1.00 96.69 220 SER A C 1
ATOM 1690 O O . SE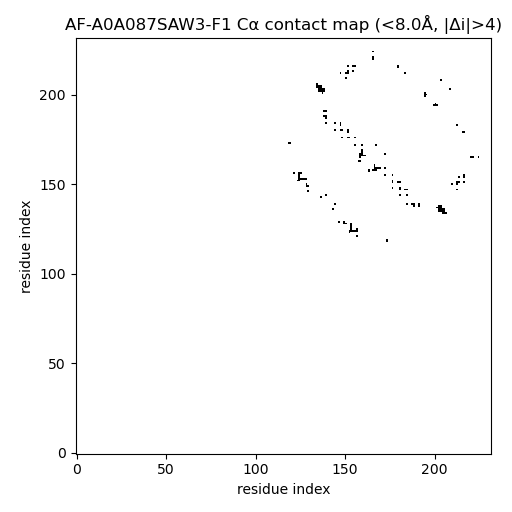R A 1 220 ? 4.220 5.331 -8.325 1.00 96.69 220 SER A O 1
ATOM 1692 N N . ILE A 1 221 ? 3.104 3.398 -8.591 1.00 96.56 221 ILE A N 1
ATOM 1693 C CA . ILE A 1 221 ? 3.797 3.004 -9.822 1.00 96.56 221 ILE A CA 1
ATOM 1694 C C . ILE A 1 221 ? 3.419 3.933 -10.969 1.00 96.56 221 ILE A C 1
ATOM 1696 O O . ILE A 1 221 ? 4.302 4.409 -11.675 1.00 96.56 221 ILE A O 1
ATOM 1700 N N . HIS A 1 222 ? 2.131 4.245 -11.130 1.00 95.62 222 HIS A N 1
ATOM 1701 C CA . HIS A 1 222 ? 1.680 5.181 -12.159 1.00 95.62 222 HIS A CA 1
ATOM 1702 C C . HIS A 1 222 ? 2.328 6.557 -11.993 1.00 95.62 222 HIS A C 1
ATOM 1704 O O . HIS A 1 222 ? 2.803 7.121 -12.975 1.00 95.62 222 HIS A O 1
ATOM 1710 N N . ARG A 1 223 ? 2.422 7.072 -10.759 1.00 94.88 223 ARG A N 1
ATOM 1711 C CA . ARG A 1 223 ? 3.138 8.324 -10.478 1.00 94.88 223 ARG A CA 1
ATOM 1712 C C . ARG A 1 223 ? 4.613 8.246 -10.853 1.00 94.88 223 ARG A C 1
ATOM 1714 O O . ARG A 1 223 ? 5.126 9.192 -11.434 1.00 94.88 223 ARG A O 1
ATOM 1721 N N . MET A 1 224 ? 5.289 7.140 -10.548 1.00 94.06 224 MET A N 1
ATOM 1722 C CA . MET A 1 224 ? 6.702 6.970 -10.893 1.00 94.06 224 MET A CA 1
ATOM 1723 C C . MET A 1 224 ? 6.940 6.871 -12.398 1.00 94.06 224 MET A C 1
ATOM 1725 O O . MET A 1 224 ? 7.855 7.514 -12.903 1.00 94.06 224 MET A O 1
ATOM 1729 N N . VAL A 1 225 ? 6.120 6.101 -13.116 1.00 93.06 225 VAL A N 1
ATOM 1730 C CA . VAL A 1 225 ? 6.218 5.973 -14.577 1.00 93.06 225 VAL A CA 1
ATOM 1731 C C . VAL A 1 225 ? 5.930 7.316 -15.245 1.00 93.06 225 VAL A C 1
ATOM 1733 O O . VAL A 1 225 ? 6.676 7.730 -16.129 1.00 93.06 225 VAL A O 1
ATOM 1736 N N . LEU A 1 226 ? 4.905 8.036 -14.777 1.00 93.19 226 LEU A N 1
ATOM 1737 C CA . LEU A 1 226 ? 4.567 9.357 -15.300 1.00 93.19 226 LEU A CA 1
ATOM 1738 C C . LEU A 1 226 ? 5.673 10.386 -15.022 1.00 93.19 226 LEU A C 1
ATOM 1740 O O . LEU A 1 226 ? 6.026 11.143 -15.918 1.00 93.19 226 LEU A O 1
ATOM 1744 N N . ALA A 1 227 ? 6.255 10.383 -13.818 1.00 92.62 227 ALA A N 1
ATOM 1745 C CA . ALA A 1 227 ? 7.366 11.268 -13.465 1.00 92.62 227 ALA A CA 1
ATOM 1746 C C . ALA A 1 227 ? 8.658 10.941 -14.237 1.00 92.62 227 ALA A C 1
ATOM 1748 O O . ALA A 1 227 ? 9.422 11.844 -14.570 1.00 92.62 227 ALA A O 1
ATOM 1749 N N . GLY A 1 228 ? 8.904 9.662 -14.544 1.00 87.69 228 GLY A N 1
ATOM 1750 C CA . GLY A 1 228 ? 10.034 9.236 -15.372 1.00 87.69 228 GLY A CA 1
ATOM 1751 C C . GLY A 1 228 ? 9.881 9.633 -16.842 1.00 87.69 228 GLY A C 1
ATOM 1752 O O . GLY A 1 228 ? 10.857 10.041 -17.461 1.00 87.69 228 GLY A O 1
ATOM 1753 N N . ALA A 1 229 ? 8.660 9.583 -17.383 1.00 75.50 229 ALA A N 1
ATOM 1754 C CA . ALA A 1 229 ? 8.372 9.967 -18.767 1.00 75.50 229 ALA A CA 1
ATOM 1755 C C . ALA A 1 229 ? 8.545 11.472 -19.037 1.00 75.50 229 ALA A C 1
ATOM 1757 O O . ALA A 1 229 ? 8.735 11.866 -20.179 1.00 75.50 229 ALA A O 1
ATOM 1758 N N . THR A 1 230 ? 8.478 12.316 -18.003 1.00 68.12 230 THR A N 1
ATOM 1759 C CA . THR A 1 230 ? 8.664 13.770 -18.134 1.00 68.12 230 THR A CA 1
ATOM 1760 C C . THR A 1 230 ? 10.122 14.230 -18.049 1.00 68.12 230 THR A C 1
ATOM 1762 O O . THR A 1 230 ? 10.384 15.413 -18.237 1.00 68.12 230 THR A O 1
ATOM 1765 N N . ALA A 1 231 ? 11.060 13.339 -17.713 1.00 62.97 231 ALA A N 1
ATOM 1766 C CA . ALA A 1 231 ? 12.452 13.688 -17.412 1.00 62.97 231 ALA A CA 1
ATOM 1767 C C . ALA A 1 231 ? 13.461 13.342 -18.528 1.00 62.97 231 ALA A C 1
ATOM 1769 O O . ALA A 1 231 ? 14.661 13.500 -18.307 1.00 62.97 231 ALA A O 1
ATOM 1770 N N . GLY A 1 232 ? 13.003 12.864 -19.690 1.00 55.19 232 GLY A N 1
ATOM 1771 C CA . GLY A 1 232 ? 13.834 12.541 -20.859 1.00 55.19 232 GLY A CA 1
ATOM 1772 C C . GLY A 1 232 ? 13.307 13.209 -22.115 1.00 55.19 232 GLY A C 1
ATOM 1773 O O . GLY A 1 232 ? 14.153 13.574 -22.956 1.00 55.19 232 GLY A O 1
#

Solvent-accessible surface area (backbone atoms only — not comparable to full-atom values): 16072 Å² total; per-residue (Å²): 141,81,89,83,79,88,80,85,81,83,91,86,83,85,87,80,88,74,77,86,72,61,80,71,74,70,73,78,69,83,70,74,88,80,70,91,75,88,80,81,86,88,86,89,81,91,80,76,94,68,87,77,73,79,79,77,79,81,78,80,80,76,82,79,77,81,85,74,76,85,79,80,82,78,81,82,79,87,81,89,80,84,86,84,88,73,84,78,73,72,76,74,72,80,65,71,83,78,81,82,80,79,83,85,77,75,92,71,91,72,77,95,67,85,72,77,82,66,73,79,52,78,67,61,29,65,51,73,77,82,86,66,88,72,61,58,36,85,64,87,46,71,68,50,50,54,48,48,42,51,52,47,34,43,58,49,35,61,28,57,40,89,86,38,94,73,55,50,52,72,70,58,47,53,57,47,42,56,53,51,37,55,51,54,50,53,52,47,47,52,55,46,53,51,25,61,75,69,67,54,87,68,65,46,47,44,70,62,49,51,56,50,52,55,50,50,53,50,54,51,50,52,53,51,53,54,57,56,68,74,73,118

Mean predicted aligned error: 18.17 Å

Radius of gyration: 27.8 Å; Cα contacts (8 Å, |Δi|>4): 88; chains: 1; bounding box: 69×78×73 Å

Sequence (232 aa):
MTPASVHGRSPERTLLDRASHAEIWASSSTLRPRGSGRRGILRRMLRREGTTPPPPPPPPPPPLPPSHPPRSLSTPALAEAGARNGAGGQGARKRSRWDAAVAEPGRRSSPAARVPTALPGPEFFSAGMPQRDTSTWDEPDADFGEYVSGVVACRLGKYLQPGHPNRLSLQAAAKLHDKLTDQVRKKEEEAYAERQETGLFKAIDREKIDARIKEFVRDSIHRMVLAGATAG

Secondary structure (DSSP, 8-state):
--------------SSSSSTTSTTTGGG----------------S------PPPPPPPPPPPPPPP-PPP----PPP-------------------TTSS-----------------SPPPGGGGTSPP---S--EESS--HHHHHHHHHHHHHHHHHHHSTT-TTPPPHHHHHHHHHHHHHHHHHHHHHHHHHHHHHT----EEHHHHHHHHHHHHHHHHHHHHHHHHT--

pLDDT: mean 71.72, std 22.05, range [37.12, 97.25]